Protein AF-A0A2V7VBT9-F1 (afdb_monomer_lite)

Structure (mmCIF, N/CA/C/O backbone):
data_AF-A0A2V7VBT9-F1
#
_entry.id   AF-A0A2V7VBT9-F1
#
loop_
_atom_site.group_PDB
_atom_site.id
_atom_site.type_symbol
_atom_site.label_atom_id
_atom_site.label_alt_id
_atom_site.label_comp_id
_atom_site.label_asym_id
_atom_site.label_entity_id
_atom_site.label_seq_id
_atom_site.pdbx_PDB_ins_code
_atom_site.Cartn_x
_atom_site.Cartn_y
_atom_site.Cartn_z
_atom_site.occupancy
_atom_site.B_iso_or_equiv
_atom_site.auth_seq_id
_atom_site.auth_comp_id
_atom_site.auth_asym_id
_atom_site.auth_atom_id
_atom_site.pdbx_PDB_model_num
ATOM 1 N N . MET A 1 1 ? 12.058 11.914 7.327 1.00 35.41 1 MET A N 1
ATOM 2 C CA . MET A 1 1 ? 12.105 11.524 8.744 1.00 35.41 1 MET A CA 1
ATOM 3 C C . MET A 1 1 ? 13.235 10.532 8.827 1.00 35.41 1 MET A C 1
ATOM 5 O O . MET A 1 1 ? 13.083 9.459 8.264 1.00 35.41 1 MET A O 1
ATOM 9 N N . LEU A 1 2 ? 14.373 10.923 9.404 1.00 32.28 2 LEU A N 1
ATOM 10 C CA . LEU A 1 2 ? 15.322 9.924 9.877 1.00 32.28 2 LEU A CA 1
ATOM 11 C C . LEU A 1 2 ? 14.601 9.167 10.991 1.00 32.28 2 LEU A C 1
ATOM 13 O O . LEU A 1 2 ? 14.068 9.791 11.910 1.00 32.28 2 LEU A O 1
ATOM 17 N N . PHE A 1 3 ? 14.474 7.857 10.845 1.00 39.50 3 PHE A N 1
ATOM 18 C CA . PHE A 1 3 ? 14.072 7.020 11.958 1.00 39.50 3 PHE A CA 1
ATOM 19 C C . PHE A 1 3 ? 15.306 6.841 12.822 1.00 39.50 3 PHE A C 1
ATOM 21 O O . PHE A 1 3 ? 16.300 6.301 12.345 1.00 39.50 3 PHE A O 1
ATOM 28 N N . ASP A 1 4 ? 15.244 7.328 14.059 1.00 37.84 4 ASP A N 1
ATOM 29 C CA . ASP A 1 4 ? 16.174 6.896 15.093 1.00 37.84 4 ASP A CA 1
ATOM 30 C C . ASP A 1 4 ? 15.972 5.380 15.222 1.00 37.84 4 ASP A C 1
ATOM 32 O O . ASP A 1 4 ? 14.903 4.916 15.626 1.00 37.84 4 ASP A O 1
ATOM 36 N N . LEU A 1 5 ? 16.944 4.612 14.738 1.00 45.06 5 LEU A N 1
ATOM 37 C CA . LEU A 1 5 ? 16.936 3.159 14.823 1.00 45.06 5 LEU A CA 1
ATOM 38 C C . LEU A 1 5 ? 17.156 2.751 16.271 1.00 45.06 5 LEU A C 1
ATOM 40 O O . LEU A 1 5 ? 17.857 3.422 17.020 1.00 45.06 5 LEU A O 1
ATOM 44 N N . ASP A 1 6 ? 16.623 1.596 16.627 1.00 45.62 6 ASP A N 1
ATOM 45 C CA . ASP A 1 6 ? 16.719 1.014 17.954 1.00 45.62 6 ASP A CA 1
ATOM 46 C C . ASP A 1 6 ? 17.241 -0.429 17.760 1.00 45.62 6 ASP A C 1
ATOM 48 O O . ASP A 1 6 ? 16.490 -1.352 17.448 1.00 45.62 6 ASP A O 1
ATOM 52 N N . ARG A 1 7 ? 18.559 -0.647 17.878 1.00 43.69 7 ARG A N 1
ATOM 53 C CA . ARG A 1 7 ? 19.202 -1.972 17.829 1.00 43.69 7 ARG A CA 1
ATOM 54 C C . ARG A 1 7 ? 18.990 -2.687 19.148 1.00 43.69 7 ARG A C 1
ATOM 56 O O . ARG A 1 7 ? 19.542 -2.305 20.176 1.00 43.69 7 ARG A O 1
ATOM 63 N N . GLN A 1 8 ? 18.263 -3.794 19.109 1.00 42.06 8 GLN A N 1
ATOM 64 C CA . GLN A 1 8 ? 18.205 -4.711 20.237 1.00 42.06 8 GLN A CA 1
ATOM 65 C C . GLN A 1 8 ? 19.576 -5.373 20.446 1.00 42.06 8 GLN A C 1
ATOM 67 O O . GLN A 1 8 ? 20.140 -5.954 19.519 1.00 42.06 8 GLN A O 1
ATOM 72 N N . ASP A 1 9 ? 20.108 -5.284 21.662 1.00 42.34 9 ASP A N 1
ATOM 73 C CA . ASP A 1 9 ? 21.257 -6.057 22.111 1.00 42.34 9 ASP A CA 1
ATOM 74 C C . ASP A 1 9 ? 20.857 -7.535 22.166 1.00 42.34 9 ASP A C 1
ATOM 76 O O . ASP A 1 9 ? 20.133 -7.975 23.061 1.00 42.34 9 ASP A O 1
ATOM 80 N N . VAL A 1 10 ? 21.261 -8.281 21.139 1.00 43.12 10 VAL A N 1
ATOM 81 C CA . VAL A 1 10 ? 21.003 -9.720 21.013 1.00 43.12 10 VAL A CA 1
ATOM 82 C C . VAL A 1 10 ? 22.035 -10.573 21.756 1.00 43.12 10 VAL A C 1
ATOM 84 O O . VAL A 1 10 ? 21.850 -11.784 21.848 1.00 43.12 10 VAL A O 1
ATOM 87 N N . GLU A 1 11 ? 23.092 -9.961 22.296 1.00 37.31 11 GLU A N 1
ATOM 88 C CA . GLU A 1 11 ? 24.168 -10.638 23.034 1.00 37.31 11 GLU A CA 1
ATOM 89 C C . GLU A 1 11 ? 24.060 -10.407 24.554 1.00 37.31 11 GLU A C 1
ATOM 91 O O . GLU A 1 11 ? 24.555 -11.205 25.353 1.00 37.31 11 GLU A O 1
ATOM 96 N N . GLY A 1 12 ? 23.361 -9.353 24.979 1.00 37.53 12 GLY A N 1
ATOM 97 C CA . GLY A 1 12 ? 23.094 -9.041 26.379 1.00 37.53 12 GLY A CA 1
ATOM 98 C C . GLY A 1 12 ? 22.033 -9.936 27.036 1.00 37.53 12 GLY A C 1
ATOM 99 O O . GLY A 1 12 ? 20.978 -10.229 26.479 1.00 37.53 12 GLY A O 1
ATOM 100 N N . ARG A 1 13 ? 22.255 -10.305 28.309 1.00 33.59 13 ARG A N 1
ATOM 101 C CA . ARG A 1 13 ? 21.257 -11.010 29.155 1.00 33.59 13 ARG A CA 1
ATOM 102 C C . ARG A 1 13 ? 19.980 -10.199 29.424 1.00 33.59 13 ARG A C 1
ATOM 104 O O . ARG A 1 13 ? 18.986 -10.756 29.878 1.00 33.59 13 ARG A O 1
ATOM 111 N N . LEU A 1 14 ? 20.013 -8.890 29.187 1.00 31.48 14 LEU A N 1
ATOM 112 C CA . LEU A 1 14 ? 18.881 -7.977 29.309 1.00 31.48 14 LEU A CA 1
ATOM 113 C C . LEU A 1 14 ? 18.572 -7.468 27.903 1.00 31.48 14 LEU A C 1
ATOM 115 O O . LEU A 1 14 ? 19.488 -6.988 27.246 1.00 31.48 14 LEU A O 1
ATOM 119 N N . SER A 1 15 ? 17.312 -7.539 27.459 1.00 35.22 15 SER A N 1
ATOM 120 C CA . SER A 1 15 ? 16.846 -7.017 26.162 1.00 35.22 15 SER A CA 1
ATOM 121 C C . SER A 1 15 ? 16.940 -5.486 26.090 1.00 35.22 15 SER A C 1
ATOM 123 O O . SER A 1 15 ? 15.930 -4.787 26.041 1.00 35.22 15 SER A O 1
ATOM 125 N N . ARG A 1 16 ? 18.160 -4.952 26.138 1.00 32.28 16 ARG A N 1
ATOM 126 C CA . ARG A 1 16 ? 18.451 -3.531 26.008 1.00 32.28 16 ARG A CA 1
ATOM 127 C C . ARG A 1 16 ? 18.373 -3.153 24.540 1.00 32.28 16 ARG A C 1
ATOM 129 O O . ARG A 1 16 ? 18.796 -3.899 23.668 1.00 32.28 16 ARG A O 1
ATOM 136 N N . VAL A 1 17 ? 17.795 -1.994 24.280 1.00 40.19 17 VAL A N 1
ATOM 137 C CA . VAL A 1 17 ? 17.673 -1.423 22.945 1.00 40.19 17 VAL A CA 1
ATOM 138 C C . VAL A 1 17 ? 18.612 -0.220 22.896 1.00 40.19 17 VAL A C 1
ATOM 140 O O . VAL A 1 17 ? 18.492 0.695 23.710 1.00 40.19 17 VAL A O 1
ATOM 143 N N . HIS A 1 18 ? 19.596 -0.266 22.005 1.00 38.09 18 HIS A N 1
ATOM 144 C CA . HIS A 1 18 ? 20.559 0.795 21.745 1.00 38.09 18 HIS A CA 1
ATOM 145 C C . HIS A 1 18 ? 20.097 1.616 20.552 1.00 38.09 18 HIS A C 1
ATOM 147 O O . HIS A 1 18 ? 19.854 1.057 19.490 1.00 38.09 18 HIS A O 1
ATOM 153 N N . LYS A 1 19 ? 20.063 2.940 20.681 1.00 42.09 19 LYS A N 1
ATOM 154 C CA . LYS A 1 19 ? 19.822 3.802 19.524 1.00 42.09 19 LYS A CA 1
ATOM 155 C C . LYS A 1 19 ? 20.936 3.610 18.490 1.00 42.09 19 LYS A C 1
ATOM 157 O O . LYS A 1 19 ? 22.103 3.803 18.828 1.00 42.09 19 LYS A O 1
ATOM 162 N N . VAL A 1 20 ? 20.600 3.241 17.256 1.00 45.06 20 VAL A N 1
ATOM 163 C CA . VAL A 1 20 ? 21.532 3.304 16.125 1.00 45.06 20 VAL A CA 1
ATOM 164 C C . VAL A 1 20 ? 21.344 4.655 15.452 1.00 45.06 20 VAL A C 1
ATOM 166 O O . VAL A 1 20 ? 20.248 5.031 15.046 1.00 45.06 20 VAL A O 1
ATOM 169 N N . CYS A 1 21 ? 22.435 5.402 15.352 1.00 47.38 21 CYS A N 1
ATOM 170 C CA . CYS A 1 21 ? 22.464 6.731 14.752 1.00 47.38 21 CYS A CA 1
ATOM 171 C C . CYS A 1 21 ? 22.822 6.680 13.255 1.00 47.38 21 CYS A C 1
ATOM 173 O O . CYS A 1 21 ? 23.518 7.571 12.774 1.00 47.38 21 CYS A O 1
ATOM 175 N N . CYS A 1 22 ? 22.400 5.647 12.519 1.00 47.53 22 CYS A N 1
ATOM 176 C CA . CYS A 1 22 ? 22.545 5.603 11.064 1.00 47.53 22 CYS A CA 1
ATOM 177 C C . CYS A 1 22 ? 21.166 5.394 10.409 1.00 47.53 22 CYS A C 1
ATOM 179 O O . CYS A 1 22 ? 20.365 4.596 10.878 1.00 47.53 22 CYS A O 1
ATOM 181 N N . PRO A 1 23 ? 20.814 6.140 9.363 1.00 62.06 23 PRO A N 1
ATOM 182 C CA . PRO A 1 23 ? 19.606 5.879 8.589 1.00 62.06 23 PRO A CA 1
ATOM 183 C C . PRO A 1 23 ? 19.810 4.636 7.707 1.00 62.06 23 PRO A C 1
ATOM 185 O O . PRO A 1 23 ? 20.793 4.548 6.979 1.00 62.06 23 PRO A O 1
ATOM 188 N N . VAL A 1 24 ? 18.873 3.687 7.750 1.00 68.38 24 VAL A N 1
ATOM 189 C CA . VAL A 1 24 ? 18.884 2.481 6.901 1.00 68.38 24 VAL A CA 1
ATOM 190 C C . VAL A 1 24 ? 17.832 2.623 5.806 1.00 68.38 24 VAL A C 1
ATOM 192 O O . VAL A 1 24 ? 16.664 2.915 6.088 1.00 68.38 24 VAL A O 1
ATOM 195 N N . ASP A 1 25 ? 18.238 2.377 4.562 1.00 78.69 25 ASP A N 1
ATOM 196 C CA . ASP A 1 25 ? 17.341 2.286 3.410 1.00 78.69 25 ASP A CA 1
ATOM 197 C C . ASP A 1 25 ? 17.536 0.930 2.706 1.00 78.69 25 ASP A C 1
ATOM 199 O O . ASP A 1 25 ? 18.473 0.783 1.924 1.00 78.69 25 ASP A O 1
ATOM 203 N N . PRO A 1 26 ? 16.653 -0.060 2.945 1.00 77.38 26 PRO A N 1
ATOM 204 C CA . PRO A 1 26 ? 16.783 -1.391 2.359 1.00 77.38 26 PRO A CA 1
ATOM 205 C C . PRO A 1 26 ? 16.656 -1.339 0.831 1.00 77.38 26 PRO A C 1
ATOM 207 O O . PRO A 1 26 ? 17.243 -2.145 0.121 1.00 77.38 26 PRO A O 1
ATOM 210 N N . MET A 1 27 ? 15.939 -0.349 0.293 1.00 88.62 27 MET A N 1
ATOM 211 C CA . MET A 1 27 ? 15.729 -0.214 -1.146 1.00 88.62 27 MET A CA 1
ATOM 212 C C . MET A 1 27 ? 16.876 0.523 -1.843 1.00 88.62 27 MET A C 1
ATOM 214 O O . MET A 1 27 ? 16.860 0.646 -3.071 1.00 88.62 27 MET A O 1
ATOM 218 N N . ARG A 1 28 ? 17.887 0.993 -1.094 1.00 88.00 28 ARG A N 1
ATOM 219 C CA . ARG A 1 28 ? 19.045 1.730 -1.621 1.00 88.00 28 ARG A CA 1
ATOM 220 C C . ARG A 1 28 ? 19.728 1.002 -2.769 1.00 88.00 28 ARG A C 1
ATOM 222 O O . ARG A 1 28 ? 20.098 1.641 -3.752 1.00 88.00 28 ARG A O 1
ATOM 229 N N . ARG A 1 29 ? 19.812 -0.326 -2.683 1.00 90.06 29 ARG A N 1
ATOM 230 C CA . ARG A 1 29 ? 20.389 -1.208 -3.709 1.00 90.06 29 ARG A CA 1
ATOM 231 C C . ARG A 1 29 ? 19.760 -1.068 -5.102 1.00 90.06 29 ARG A C 1
ATOM 233 O O . ARG A 1 29 ? 20.402 -1.426 -6.082 1.00 90.06 29 ARG A O 1
ATOM 240 N N . TYR A 1 30 ? 18.531 -0.557 -5.209 1.00 91.88 30 TYR A N 1
ATOM 241 C CA . TYR A 1 30 ? 17.842 -0.403 -6.494 1.00 91.88 30 TYR A CA 1
ATOM 242 C C . TYR A 1 30 ? 18.020 0.969 -7.142 1.00 91.88 30 TYR A C 1
ATOM 244 O O . TYR A 1 30 ? 17.918 1.072 -8.361 1.00 91.88 30 TYR A O 1
ATOM 252 N N . TRP A 1 31 ? 18.244 2.026 -6.357 1.00 92.19 31 TRP A N 1
ATOM 253 C CA . TRP A 1 31 ? 18.235 3.400 -6.871 1.00 92.19 31 TRP A CA 1
ATOM 254 C C . TRP A 1 31 ? 19.576 4.120 -6.722 1.00 92.19 31 TRP A C 1
ATOM 256 O O . TRP A 1 31 ? 19.887 5.002 -7.521 1.00 92.19 31 TRP A O 1
ATOM 266 N N . ALA A 1 32 ? 20.392 3.772 -5.726 1.00 90.56 32 ALA A N 1
ATOM 267 C CA . ALA A 1 32 ? 21.654 4.461 -5.499 1.00 90.56 32 ALA A CA 1
ATOM 268 C C . ALA A 1 32 ? 22.661 4.119 -6.603 1.00 90.56 32 ALA A C 1
ATOM 270 O O . ALA A 1 32 ? 23.070 2.971 -6.754 1.00 90.56 32 ALA A O 1
ATOM 271 N N . GLY A 1 33 ? 23.068 5.133 -7.371 1.00 90.12 33 GLY A N 1
ATOM 272 C CA . GLY A 1 33 ? 23.973 4.965 -8.513 1.00 90.12 33 GLY A CA 1
ATOM 273 C C . GLY A 1 33 ? 23.322 4.333 -9.749 1.00 90.12 33 GLY A C 1
ATOM 274 O O . GLY A 1 33 ? 24.022 4.078 -10.725 1.00 90.12 33 GLY A O 1
ATOM 275 N N . ALA A 1 34 ? 22.009 4.091 -9.722 1.00 94.12 34 ALA A N 1
ATOM 276 C CA . ALA A 1 34 ? 21.242 3.636 -10.873 1.00 94.12 34 ALA A CA 1
ATOM 277 C C . ALA A 1 34 ? 20.535 4.818 -11.546 1.00 94.12 34 ALA A C 1
ATOM 279 O O . ALA A 1 34 ? 20.099 5.760 -10.883 1.00 94.12 34 ALA A O 1
ATOM 280 N N . GLU A 1 35 ? 20.374 4.742 -12.864 1.00 96.31 35 GLU A N 1
ATOM 281 C CA . GLU A 1 35 ? 19.569 5.709 -13.604 1.00 96.31 35 GLU A CA 1
ATOM 282 C C . GLU A 1 35 ? 18.080 5.326 -13.561 1.00 96.31 35 GLU A C 1
ATOM 284 O O . GLU A 1 35 ? 17.743 4.136 -13.637 1.00 96.31 35 GLU A O 1
ATOM 289 N N . PRO A 1 36 ? 17.166 6.310 -13.470 1.00 97.00 36 PRO A N 1
ATOM 290 C CA . PRO A 1 36 ? 15.743 6.065 -13.626 1.00 97.00 36 PRO A CA 1
ATOM 291 C C . PRO A 1 36 ? 15.410 5.383 -14.953 1.00 97.00 36 PRO A C 1
ATOM 293 O O . PRO A 1 36 ? 16.021 5.641 -15.990 1.00 97.00 36 PRO A O 1
ATOM 296 N N . VAL A 1 37 ? 14.368 4.556 -14.947 1.00 96.00 37 VAL A N 1
ATOM 297 C CA . VAL A 1 37 ? 13.851 3.933 -16.165 1.00 96.00 37 VAL A CA 1
ATOM 298 C C . VAL A 1 37 ? 13.272 5.009 -17.081 1.00 96.00 37 VAL A C 1
ATOM 300 O O . VAL A 1 37 ? 12.297 5.682 -16.741 1.00 96.00 37 VAL A O 1
ATOM 303 N N . VAL A 1 38 ? 13.849 5.122 -18.275 1.00 93.38 38 VAL A N 1
ATOM 304 C CA . VAL A 1 38 ? 13.371 5.971 -19.370 1.00 93.38 38 VAL A CA 1
ATOM 305 C C . VAL A 1 38 ? 13.028 5.080 -20.561 1.00 93.38 38 VAL A C 1
ATOM 307 O O . VAL A 1 38 ? 13.694 4.079 -20.817 1.00 93.38 38 VAL A O 1
ATOM 310 N N . THR A 1 39 ? 11.974 5.429 -21.295 1.00 92.88 39 THR A N 1
ATOM 311 C CA . THR A 1 39 ? 11.559 4.716 -22.507 1.00 92.88 39 THR A CA 1
ATOM 312 C C . THR A 1 39 ? 11.240 5.699 -23.622 1.00 92.88 39 THR A C 1
ATOM 314 O O . THR A 1 39 ? 10.652 6.752 -23.379 1.00 92.88 39 THR A O 1
ATOM 317 N N . SER A 1 40 ? 11.623 5.348 -24.850 1.00 92.00 40 SER A N 1
ATOM 318 C CA . SER A 1 40 ? 11.247 6.082 -26.061 1.00 92.00 40 SER A CA 1
ATOM 319 C C . SER A 1 40 ? 9.864 5.686 -26.587 1.00 92.00 40 SER A C 1
ATOM 321 O O . SER A 1 40 ? 9.336 6.375 -27.454 1.00 92.00 40 SER A O 1
ATOM 323 N N . ALA A 1 41 ? 9.263 4.606 -26.067 1.00 93.56 41 ALA A N 1
ATOM 324 C CA . ALA A 1 41 ? 7.923 4.163 -26.440 1.00 93.56 41 ALA A CA 1
ATOM 325 C C . ALA A 1 41 ? 6.860 5.084 -25.800 1.00 93.56 41 ALA A C 1
ATOM 327 O O . ALA A 1 41 ? 6.680 5.032 -24.576 1.00 93.56 41 ALA A O 1
ATOM 328 N N . PRO A 1 42 ? 6.123 5.904 -26.580 1.00 92.12 42 PRO A N 1
ATOM 329 C CA . PRO A 1 42 ? 5.258 6.949 -26.025 1.00 92.12 42 PRO A CA 1
ATOM 330 C C . PRO A 1 42 ? 4.149 6.411 -25.116 1.00 92.12 42 PRO A C 1
ATOM 332 O O . PRO A 1 42 ? 3.847 7.002 -24.082 1.00 92.12 42 PRO A O 1
ATOM 335 N N . GLN A 1 43 ? 3.561 5.266 -25.469 1.00 90.12 43 GLN A N 1
ATOM 336 C CA . GLN A 1 43 ? 2.475 4.652 -24.704 1.00 90.12 43 GLN A CA 1
ATOM 337 C C . GLN A 1 43 ? 2.964 4.168 -23.335 1.00 90.12 43 GLN A C 1
ATOM 339 O O . GLN A 1 43 ? 2.319 4.430 -22.321 1.00 90.12 43 GLN A O 1
ATOM 344 N N . LEU A 1 44 ? 4.133 3.519 -23.283 1.00 92.25 44 LEU A N 1
ATOM 345 C CA . LEU A 1 44 ? 4.732 3.082 -22.021 1.00 92.25 44 LEU A CA 1
ATOM 346 C C . LEU A 1 44 ? 5.152 4.281 -21.161 1.00 92.25 44 LEU A C 1
ATOM 348 O O . LEU A 1 44 ? 4.930 4.261 -19.954 1.00 92.25 44 LEU A O 1
ATOM 352 N N . ALA A 1 45 ? 5.704 5.338 -21.768 1.00 94.38 45 ALA A N 1
ATOM 353 C CA . ALA A 1 45 ? 6.072 6.559 -21.053 1.00 94.38 45 ALA A CA 1
ATOM 354 C C . ALA A 1 45 ? 4.856 7.207 -20.368 1.00 94.38 45 ALA A C 1
ATOM 356 O O . ALA A 1 45 ? 4.890 7.463 -19.163 1.00 94.38 45 ALA A O 1
ATOM 357 N N . THR A 1 46 ? 3.758 7.410 -21.106 1.00 92.88 46 THR A N 1
ATOM 358 C CA . THR A 1 46 ? 2.498 7.948 -20.563 1.00 92.88 46 THR A CA 1
ATOM 359 C C . THR A 1 46 ? 1.966 7.082 -19.425 1.00 92.88 46 THR A C 1
ATOM 361 O O . THR A 1 46 ? 1.625 7.592 -18.355 1.00 92.88 46 THR A O 1
ATOM 364 N N . ARG A 1 47 ? 1.988 5.763 -19.618 1.00 92.00 47 ARG A N 1
ATOM 365 C CA . ARG A 1 47 ? 1.494 4.801 -18.639 1.00 92.00 47 ARG A CA 1
ATOM 366 C C . ARG A 1 47 ? 2.308 4.796 -17.346 1.00 92.00 47 ARG A C 1
ATOM 368 O O . ARG A 1 47 ? 1.728 4.803 -16.263 1.00 92.00 47 ARG A O 1
ATOM 375 N N . LEU A 1 48 ? 3.640 4.840 -17.431 1.00 95.44 48 LEU A N 1
ATOM 376 C CA . LEU A 1 48 ? 4.502 4.967 -16.251 1.00 95.44 48 LEU A CA 1
ATOM 377 C C . LEU A 1 48 ? 4.231 6.280 -15.507 1.00 95.44 48 LEU A C 1
ATOM 379 O O . LEU A 1 48 ? 4.155 6.279 -14.282 1.00 95.44 48 LEU A O 1
ATOM 383 N N . VAL A 1 49 ? 4.003 7.390 -16.218 1.00 95.38 49 VAL A N 1
ATOM 384 C CA . VAL A 1 49 ? 3.621 8.662 -15.582 1.00 95.38 49 VAL A CA 1
ATOM 385 C C . VAL A 1 49 ? 2.295 8.535 -14.827 1.00 95.38 49 VAL A C 1
ATOM 387 O O . VAL A 1 49 ? 2.206 8.993 -13.688 1.00 95.38 49 VAL A O 1
ATOM 390 N N . GLN A 1 50 ? 1.273 7.914 -15.418 1.00 94.31 50 GLN A N 1
ATOM 391 C CA . GLN A 1 50 ? -0.020 7.714 -14.752 1.00 94.31 50 GLN A CA 1
ATOM 392 C C . GLN A 1 50 ? 0.112 6.816 -13.521 1.00 94.31 50 GLN A C 1
ATOM 394 O O . GLN A 1 50 ? -0.320 7.209 -12.440 1.00 94.31 50 GLN A O 1
ATOM 399 N N . LEU A 1 51 ? 0.771 5.662 -13.653 1.00 96.12 51 LEU A N 1
ATOM 400 C CA . LEU A 1 51 ? 0.992 4.724 -12.549 1.00 96.12 51 LEU A CA 1
ATOM 401 C C . LEU A 1 51 ? 1.807 5.366 -11.418 1.00 96.12 51 LEU A C 1
ATOM 403 O O . LEU A 1 51 ? 1.437 5.245 -10.254 1.00 96.12 51 LEU A O 1
ATOM 407 N N . GLY A 1 52 ? 2.855 6.128 -11.745 1.00 97.19 52 GLY A N 1
ATOM 408 C CA . GLY A 1 52 ? 3.617 6.899 -10.762 1.00 97.19 52 GLY A CA 1
ATOM 409 C C . GLY A 1 52 ? 2.749 7.918 -10.018 1.00 97.19 52 GLY A C 1
ATOM 410 O O . GLY A 1 52 ? 2.853 8.049 -8.803 1.00 97.19 52 GLY A O 1
ATOM 411 N N . ARG A 1 53 ? 1.818 8.595 -10.705 1.00 96.00 53 ARG A N 1
ATOM 412 C CA . ARG A 1 53 ? 0.867 9.509 -10.047 1.00 96.00 53 ARG A CA 1
ATOM 413 C C . ARG A 1 53 ? -0.128 8.779 -9.146 1.00 96.00 53 ARG A C 1
ATOM 415 O O . ARG A 1 53 ? -0.454 9.316 -8.091 1.00 96.00 53 ARG A O 1
ATOM 422 N N . LEU A 1 54 ? -0.589 7.582 -9.521 1.00 95.38 54 LEU A N 1
ATOM 423 C CA . LEU A 1 54 ? -1.426 6.755 -8.642 1.00 95.38 54 LEU A CA 1
ATOM 424 C C . LEU A 1 54 ? -0.671 6.393 -7.352 1.00 95.38 54 LEU A C 1
ATOM 426 O O . LEU A 1 54 ? -1.233 6.523 -6.266 1.00 95.38 54 LEU A O 1
ATOM 430 N N . LEU A 1 55 ? 0.609 6.010 -7.459 1.00 97.31 55 LEU A N 1
ATOM 431 C CA . LEU A 1 55 ? 1.472 5.736 -6.301 1.00 97.31 55 LEU A CA 1
ATOM 432 C C . LEU A 1 55 ? 1.681 6.982 -5.436 1.00 97.31 55 LEU A C 1
ATOM 434 O O . LEU A 1 55 ? 1.606 6.925 -4.211 1.00 97.31 55 LEU A O 1
ATOM 438 N N . GLU A 1 56 ? 1.904 8.135 -6.058 1.00 96.12 56 GLU A N 1
ATOM 439 C CA . GLU A 1 56 ? 2.051 9.386 -5.326 1.00 96.12 56 GLU A CA 1
ATOM 440 C C . GLU A 1 56 ? 0.769 9.759 -4.583 1.00 96.12 56 GLU A C 1
ATOM 442 O O . GLU A 1 56 ? 0.841 10.068 -3.397 1.00 96.12 56 GLU A O 1
ATOM 447 N N . TRP A 1 57 ? -0.408 9.672 -5.204 1.00 93.94 57 TRP A N 1
ATOM 448 C CA . TRP A 1 57 ? -1.675 9.883 -4.496 1.00 93.94 57 TRP A CA 1
ATOM 449 C C . TRP A 1 57 ? -1.906 8.857 -3.387 1.00 93.94 57 TRP A C 1
ATOM 451 O O . TRP A 1 57 ? -2.464 9.209 -2.347 1.00 93.94 57 TRP A O 1
ATOM 461 N N . SER A 1 58 ? -1.443 7.616 -3.558 1.00 94.00 58 SER A N 1
ATOM 462 C CA . SER A 1 58 ? -1.665 6.582 -2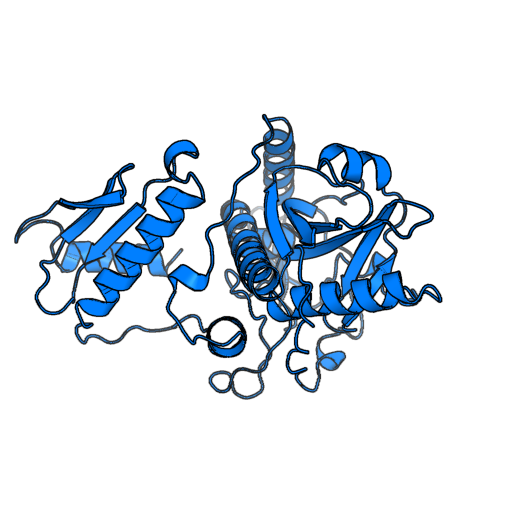.555 1.00 94.00 58 SER A CA 1
ATOM 463 C C . SER A 1 58 ? -0.762 6.721 -1.329 1.00 94.00 58 SER A C 1
ATOM 465 O O . SER A 1 58 ? -1.220 6.561 -0.191 1.00 94.00 58 SER A O 1
ATOM 467 N N . TYR A 1 59 ? 0.513 7.051 -1.546 1.00 95.50 59 TYR A N 1
ATOM 468 C CA . TYR A 1 59 ? 1.549 6.923 -0.522 1.00 95.50 59 TYR A CA 1
ATOM 469 C C . TYR A 1 59 ? 2.681 7.958 -0.593 1.00 95.50 59 TYR A C 1
ATOM 471 O O . TYR A 1 59 ? 3.611 7.925 0.218 1.00 95.50 59 TYR A O 1
ATOM 479 N N . GLY A 1 60 ? 2.584 8.912 -1.514 1.00 92.94 60 GLY A N 1
ATOM 480 C CA . GLY A 1 60 ? 3.540 10.001 -1.662 1.00 92.94 60 GLY A CA 1
ATOM 481 C C . GLY A 1 60 ? 3.658 10.896 -0.432 1.00 92.94 60 GLY A C 1
ATOM 482 O O . GLY A 1 60 ? 2.826 10.889 0.486 1.00 92.94 60 GLY A O 1
ATOM 483 N N . TYR A 1 61 ? 4.724 11.690 -0.417 1.00 91.00 61 TYR A N 1
ATOM 484 C CA . TYR A 1 61 ? 4.958 12.670 0.636 1.00 91.00 61 TYR A CA 1
ATOM 485 C C . TYR A 1 61 ? 4.044 13.887 0.477 1.00 91.00 61 TYR A C 1
ATOM 487 O O . TYR A 1 61 ? 3.806 14.381 -0.623 1.00 91.00 61 TYR A O 1
ATOM 495 N N . ARG A 1 62 ? 3.605 14.430 1.613 1.00 87.19 62 ARG A N 1
ATOM 496 C CA . ARG A 1 62 ? 2.891 15.703 1.724 1.00 87.19 62 ARG A CA 1
ATOM 497 C C . ARG A 1 62 ? 3.376 16.506 2.930 1.00 87.19 62 ARG A C 1
ATOM 499 O O . ARG A 1 62 ? 3.952 15.956 3.873 1.00 87.19 62 ARG A O 1
ATOM 506 N N . ALA A 1 63 ? 3.085 17.802 2.913 1.00 83.06 63 ALA A N 1
ATOM 507 C CA . ALA A 1 63 ? 3.337 18.740 4.006 1.00 83.06 63 ALA A CA 1
ATOM 508 C C . ALA A 1 63 ? 1.991 19.276 4.527 1.00 83.06 63 ALA A C 1
ATOM 510 O O . ALA A 1 63 ? 1.530 20.327 4.078 1.00 83.06 63 ALA A O 1
ATOM 511 N N . PRO A 1 64 ? 1.290 18.536 5.402 1.00 74.31 64 PRO A N 1
ATOM 512 C CA . PRO A 1 64 ? -0.043 18.937 5.816 1.00 74.31 64 PRO A CA 1
ATOM 513 C C . PRO A 1 64 ? 0.049 20.124 6.782 1.00 74.31 64 PRO A C 1
ATOM 515 O O . PRO A 1 64 ? 0.882 20.133 7.688 1.00 74.31 64 PRO A O 1
ATOM 518 N N . ARG A 1 65 ? -0.846 21.111 6.627 1.00 74.69 65 ARG A N 1
ATOM 519 C CA . ARG A 1 65 ? -0.768 22.409 7.335 1.00 74.69 65 ARG A CA 1
ATOM 520 C C . ARG A 1 65 ? -0.643 22.268 8.859 1.00 74.69 65 ARG A C 1
ATOM 522 O O . ARG A 1 65 ? 0.105 23.008 9.487 1.00 74.69 65 ARG A O 1
ATOM 529 N N . HIS A 1 66 ? -1.329 21.287 9.450 1.00 71.50 66 HIS A N 1
ATOM 530 C CA . HIS A 1 66 ? -1.326 21.035 10.897 1.00 71.50 66 HIS A CA 1
ATOM 531 C C . HIS A 1 66 ? -0.001 20.459 11.441 1.00 71.50 66 HIS A C 1
ATOM 533 O O . HIS A 1 66 ? 0.197 20.438 12.653 1.00 71.50 66 HIS A O 1
ATOM 539 N N . LEU A 1 67 ? 0.905 19.984 10.576 1.00 65.31 67 LEU A N 1
ATOM 540 C CA . LEU A 1 67 ? 2.262 19.557 10.945 1.00 65.31 67 LEU A CA 1
ATOM 541 C C . LEU A 1 67 ? 3.320 20.636 10.652 1.00 65.31 67 LEU A C 1
ATOM 543 O O . LEU A 1 67 ? 4.519 20.364 10.770 1.00 65.31 67 LEU A O 1
ATOM 547 N N . GLY A 1 68 ? 2.904 21.846 10.262 1.00 71.62 68 GLY A N 1
ATOM 548 C CA . GLY A 1 68 ? 3.815 22.900 9.825 1.00 71.62 68 GLY A CA 1
ATOM 549 C C . GLY A 1 68 ? 4.615 22.461 8.596 1.00 71.62 68 GLY A C 1
ATOM 550 O O . GLY A 1 68 ? 4.040 22.061 7.589 1.00 71.62 68 GLY A O 1
ATOM 551 N N . GLN A 1 69 ? 5.948 22.509 8.687 1.00 66.75 69 GLN A N 1
ATOM 552 C CA . GLN A 1 69 ? 6.855 22.093 7.605 1.00 66.75 69 GLN A CA 1
ATOM 553 C C . GLN A 1 69 ? 7.215 20.595 7.635 1.00 66.75 69 GLN A C 1
ATOM 555 O O . GLN A 1 69 ? 8.000 20.130 6.810 1.00 66.75 69 GLN A O 1
ATOM 560 N N . ARG A 1 70 ? 6.683 19.809 8.584 1.00 72.94 70 ARG A N 1
ATOM 561 C CA . ARG A 1 70 ? 7.083 18.404 8.733 1.00 72.94 70 ARG A CA 1
ATOM 562 C C . ARG A 1 70 ? 6.405 17.520 7.687 1.00 72.94 70 ARG A C 1
ATOM 564 O O . ARG A 1 70 ? 5.180 17.423 7.634 1.00 72.94 70 ARG A O 1
ATOM 571 N N . LEU A 1 71 ? 7.219 16.822 6.901 1.00 80.75 71 LEU A N 1
ATOM 572 C CA . LEU A 1 71 ? 6.748 15.903 5.867 1.00 80.75 71 LEU A CA 1
ATOM 573 C C . LEU A 1 71 ? 6.153 14.625 6.470 1.00 80.75 71 LEU A C 1
ATOM 575 O O . LEU A 1 71 ? 6.658 14.093 7.456 1.00 80.75 71 LEU A O 1
ATOM 579 N N . SER A 1 72 ? 5.090 14.116 5.857 1.00 83.94 72 SER A N 1
ATOM 580 C CA . SER A 1 72 ? 4.458 12.829 6.183 1.00 83.94 72 SER A CA 1
ATOM 581 C C . SER A 1 72 ? 3.954 12.157 4.907 1.00 83.94 72 SER A C 1
ATOM 583 O O . SER A 1 72 ? 3.835 12.826 3.883 1.00 83.94 72 SER A O 1
ATOM 585 N N . ARG A 1 73 ? 3.647 10.857 4.944 1.00 89.69 73 ARG A N 1
ATOM 586 C CA . ARG A 1 73 ? 3.047 10.164 3.791 1.00 89.69 73 ARG A CA 1
ATOM 587 C C . ARG A 1 73 ? 1.527 10.204 3.847 1.00 89.69 73 ARG A C 1
ATOM 589 O O . ARG A 1 73 ? 0.953 10.259 4.938 1.00 89.69 73 ARG A O 1
ATOM 596 N N . ARG A 1 74 ? 0.878 10.213 2.677 1.00 89.62 74 ARG A N 1
ATOM 597 C CA . ARG A 1 74 ? -0.594 10.246 2.530 1.00 89.62 74 ARG A CA 1
ATOM 598 C C . ARG A 1 74 ? -1.273 9.108 3.301 1.00 89.62 74 ARG A C 1
ATOM 600 O O . ARG A 1 74 ? -2.174 9.370 4.108 1.00 89.62 74 ARG A O 1
ATOM 607 N N . ALA A 1 75 ? -0.747 7.887 3.199 1.00 90.81 75 ALA A N 1
ATOM 608 C CA . ALA A 1 75 ? -1.161 6.782 4.063 1.00 90.81 75 ALA A CA 1
ATOM 609 C C . ALA A 1 75 ? -0.640 6.955 5.510 1.00 90.81 75 ALA A C 1
ATOM 611 O O . ALA A 1 75 ? 0.495 7.400 5.711 1.00 90.81 75 ALA A O 1
ATOM 612 N N . PRO A 1 76 ? -1.452 6.644 6.538 1.00 89.94 76 PRO A N 1
ATOM 613 C CA . PRO A 1 76 ? -0.963 6.537 7.910 1.00 89.94 76 PRO A CA 1
ATOM 614 C C . PRO A 1 76 ? 0.020 5.368 8.054 1.00 89.94 76 PRO A C 1
ATOM 616 O O . PRO A 1 76 ? 0.069 4.475 7.214 1.00 89.94 76 PRO A O 1
ATOM 619 N N . SER A 1 77 ? 0.793 5.386 9.137 1.00 88.50 77 SER A N 1
ATOM 620 C CA . SER A 1 77 ? 1.650 4.267 9.515 1.00 88.50 77 SER A CA 1
ATOM 621 C C . SER A 1 77 ? 1.778 4.179 11.030 1.00 88.50 77 SER A C 1
ATOM 623 O O . SER A 1 77 ? 1.885 5.217 11.701 1.00 88.50 77 SER A O 1
ATOM 625 N N . ALA A 1 78 ? 1.784 2.961 11.571 1.00 85.50 78 ALA A N 1
ATOM 626 C CA . ALA A 1 78 ? 2.020 2.726 12.992 1.00 85.50 78 ALA A CA 1
ATOM 627 C C . ALA A 1 78 ? 3.362 3.336 13.432 1.00 85.50 78 ALA A C 1
ATOM 629 O O . ALA A 1 78 ? 4.422 3.068 12.866 1.00 85.50 78 ALA A O 1
ATOM 630 N N . GLY A 1 79 ? 3.315 4.229 14.422 1.00 81.44 79 GLY A N 1
ATOM 631 C CA . GLY A 1 79 ? 4.498 4.959 14.888 1.00 81.44 79 GLY A CA 1
ATOM 632 C C . GLY A 1 79 ? 5.123 5.901 13.852 1.00 81.44 79 GLY A C 1
ATOM 633 O O . GLY A 1 79 ? 6.172 6.479 14.136 1.00 81.44 79 GLY A O 1
ATOM 634 N N . GLY A 1 80 ? 4.484 6.069 12.687 1.00 82.62 80 GLY A N 1
ATOM 635 C CA . GLY A 1 80 ? 4.990 6.821 11.547 1.00 82.62 80 GLY A CA 1
ATOM 636 C C . GLY A 1 80 ? 6.198 6.183 10.866 1.00 82.62 80 GLY A C 1
ATOM 637 O O . GLY A 1 80 ? 6.981 6.944 10.321 1.00 82.62 80 GLY A O 1
ATOM 638 N N . LEU A 1 81 ? 6.368 4.854 10.937 1.00 85.00 81 LEU A N 1
ATOM 639 C CA . LEU A 1 81 ? 7.578 4.119 10.522 1.00 85.00 81 LEU A CA 1
ATOM 640 C C . LEU A 1 81 ? 7.654 3.801 9.019 1.00 85.00 81 LEU A C 1
ATOM 642 O O . LEU A 1 81 ? 8.734 3.528 8.505 1.00 85.00 81 LEU A O 1
ATOM 646 N N . TYR A 1 82 ? 6.519 3.861 8.322 1.00 88.94 82 TYR A N 1
ATOM 647 C CA . TYR A 1 82 ? 6.372 3.688 6.873 1.00 88.94 82 TYR A CA 1
ATOM 648 C C . TYR A 1 82 ? 7.120 2.451 6.333 1.00 88.94 82 TYR A C 1
ATOM 650 O O . TYR A 1 82 ? 8.045 2.592 5.529 1.00 88.94 82 TYR A O 1
ATOM 658 N N . PRO A 1 83 ? 6.764 1.227 6.772 1.00 92.69 83 PRO A N 1
ATOM 659 C CA . PRO A 1 83 ? 7.469 0.012 6.381 1.00 92.69 83 PRO A CA 1
ATOM 660 C C . PRO A 1 83 ? 7.172 -0.425 4.943 1.00 92.69 83 PRO A C 1
ATOM 662 O O . PRO A 1 83 ? 7.937 -1.198 4.380 1.00 92.69 83 PRO A O 1
ATOM 665 N N . THR A 1 84 ? 6.061 0.034 4.363 1.00 95.19 84 THR A N 1
ATOM 666 C CA . THR A 1 84 ? 5.638 -0.322 3.007 1.00 95.19 84 THR A CA 1
ATOM 667 C C . THR A 1 84 ? 6.530 0.347 1.966 1.00 95.19 84 THR A C 1
ATOM 669 O O . THR A 1 84 ? 6.839 1.530 2.090 1.00 95.19 84 THR A O 1
ATOM 672 N N . GLU A 1 85 ? 6.871 -0.404 0.929 1.00 95.56 85 GLU A N 1
ATOM 673 C CA . GLU A 1 85 ? 7.572 -0.034 -0.294 1.00 95.56 85 GLU A CA 1
ATOM 674 C C . GLU A 1 85 ? 6.734 -0.485 -1.496 1.00 95.56 85 GLU A C 1
ATOM 676 O O . GLU A 1 85 ? 5.968 -1.451 -1.414 1.00 95.56 85 GLU A O 1
ATOM 681 N N . THR A 1 86 ? 6.837 0.237 -2.612 1.00 96.62 86 THR A N 1
ATOM 682 C CA . THR A 1 86 ? 5.971 0.018 -3.779 1.00 96.62 86 THR A CA 1
ATOM 683 C C . THR A 1 86 ? 6.774 -0.402 -4.995 1.00 96.62 86 THR A C 1
ATOM 685 O O . THR A 1 86 ? 7.596 0.362 -5.509 1.00 96.62 86 THR A O 1
ATOM 688 N N . PHE A 1 87 ? 6.469 -1.593 -5.492 1.00 97.50 87 PHE A N 1
ATOM 689 C CA . PHE A 1 87 ? 7.006 -2.126 -6.731 1.00 97.50 87 PHE A CA 1
ATOM 690 C C . PHE A 1 87 ? 5.905 -2.164 -7.787 1.00 97.50 87 PHE A C 1
ATOM 692 O O . PHE A 1 87 ? 4.736 -2.366 -7.474 1.00 97.50 87 PHE A O 1
ATOM 699 N N . LEU A 1 88 ? 6.268 -1.970 -9.044 1.00 97.75 88 LEU A N 1
ATOM 700 C CA . LEU A 1 88 ? 5.383 -2.014 -10.191 1.00 97.75 88 LEU A CA 1
ATOM 701 C C . LEU A 1 88 ? 5.792 -3.177 -11.088 1.00 97.75 88 LEU A C 1
ATOM 703 O O . LEU A 1 88 ? 6.899 -3.192 -11.618 1.00 97.75 88 LEU A O 1
ATOM 707 N N . LEU A 1 89 ? 4.875 -4.109 -11.302 1.00 97.44 89 LEU A N 1
ATOM 708 C CA . LEU A 1 89 ? 4.961 -5.119 -12.342 1.00 97.44 89 LEU A CA 1
ATOM 709 C C . LEU A 1 89 ? 4.205 -4.629 -13.576 1.00 97.44 89 LEU A C 1
ATOM 711 O O . LEU A 1 89 ? 2.995 -4.397 -13.523 1.00 97.44 89 LEU A O 1
ATOM 715 N N . VAL A 1 90 ? 4.919 -4.461 -14.684 1.00 96.56 90 VAL A N 1
ATOM 716 C CA . VAL A 1 90 ? 4.368 -3.891 -15.916 1.00 96.56 90 VAL A CA 1
ATOM 717 C C . VAL A 1 90 ? 4.960 -4.563 -17.149 1.00 96.56 90 VAL A C 1
ATOM 719 O O . VAL A 1 90 ? 6.137 -4.926 -17.174 1.00 96.56 90 VAL A O 1
ATOM 722 N N . ASP A 1 91 ? 4.134 -4.717 -18.177 1.00 95.25 91 ASP A N 1
ATOM 723 C CA . ASP A 1 91 ? 4.571 -5.112 -19.510 1.00 95.25 91 ASP A CA 1
ATOM 724 C C . ASP A 1 91 ? 5.148 -3.902 -20.257 1.00 95.25 91 ASP A C 1
ATOM 726 O O . ASP A 1 91 ? 4.477 -2.877 -20.420 1.00 95.25 91 ASP A O 1
ATOM 730 N N . THR A 1 92 ? 6.399 -4.013 -20.706 1.00 93.00 92 THR A N 1
ATOM 731 C CA . THR A 1 92 ? 7.067 -2.968 -21.493 1.00 93.00 92 THR A CA 1
ATOM 732 C C . THR A 1 92 ? 6.795 -3.077 -22.996 1.00 93.00 92 THR A C 1
ATOM 734 O O . THR A 1 92 ? 7.301 -2.256 -23.760 1.00 93.00 92 THR A O 1
ATOM 737 N N . GLY A 1 93 ? 6.051 -4.097 -23.435 1.00 90.50 93 GLY A N 1
ATOM 738 C CA . GLY A 1 93 ? 5.858 -4.477 -24.836 1.00 90.50 93 GLY A CA 1
ATOM 739 C C . GLY A 1 93 ? 6.941 -5.426 -25.363 1.00 90.50 93 GLY A C 1
ATOM 740 O O . GLY A 1 93 ? 6.717 -6.122 -26.347 1.00 90.50 93 GLY A O 1
ATOM 741 N N . ALA A 1 94 ? 8.099 -5.486 -24.698 1.00 90.69 94 ALA A N 1
ATOM 742 C CA . ALA A 1 94 ? 9.148 -6.467 -24.980 1.00 90.69 94 ALA A CA 1
ATOM 743 C C . ALA A 1 94 ? 9.162 -7.605 -23.949 1.00 90.69 94 ALA A C 1
ATOM 745 O O . ALA A 1 94 ? 9.419 -8.755 -24.296 1.00 90.69 94 ALA A O 1
ATOM 746 N N . ALA A 1 95 ? 8.929 -7.279 -22.674 1.00 94.31 95 ALA A N 1
ATOM 747 C CA . ALA A 1 95 ? 8.859 -8.242 -21.584 1.00 94.31 95 ALA A CA 1
ATOM 748 C C . ALA A 1 95 ? 8.173 -7.631 -20.356 1.00 94.31 95 ALA A C 1
ATOM 750 O O . ALA A 1 95 ? 8.190 -6.415 -20.150 1.00 94.31 95 ALA A O 1
ATOM 751 N N . TRP A 1 96 ? 7.687 -8.495 -19.469 1.00 96.50 96 TRP A N 1
ATOM 752 C CA . TRP A 1 96 ? 7.330 -8.101 -18.110 1.00 96.50 96 TRP A CA 1
ATOM 753 C C . TRP A 1 96 ? 8.568 -7.659 -17.328 1.00 96.50 96 TRP A C 1
ATOM 755 O O . TRP A 1 96 ? 9.627 -8.287 -17.409 1.00 96.50 96 TRP A O 1
ATOM 765 N N . ARG A 1 97 ? 8.431 -6.584 -16.548 1.00 96.31 97 ARG A N 1
ATOM 766 C CA . ARG A 1 97 ? 9.477 -6.056 -15.664 1.00 96.31 97 ARG A CA 1
ATOM 767 C C . ARG A 1 97 ? 8.900 -5.683 -14.307 1.00 96.31 97 ARG A C 1
ATOM 769 O O . ARG A 1 97 ? 7.786 -5.171 -14.233 1.00 96.31 97 ARG A O 1
ATOM 776 N N . VAL A 1 98 ? 9.696 -5.889 -13.259 1.00 96.94 98 VAL A N 1
ATOM 777 C CA . VAL A 1 98 ? 9.459 -5.314 -11.930 1.00 96.94 98 VAL A CA 1
ATOM 778 C C . VAL A 1 98 ? 10.302 -4.048 -11.791 1.00 96.94 98 VAL A C 1
ATOM 780 O O . VAL A 1 98 ? 11.504 -4.059 -12.065 1.00 96.94 98 VAL A O 1
ATOM 783 N N . LEU A 1 99 ? 9.665 -2.959 -11.376 1.00 97.50 99 LEU A N 1
ATOM 784 C CA . LEU A 1 99 ? 10.275 -1.654 -11.156 1.00 97.50 99 LEU A CA 1
ATOM 785 C C . LEU A 1 99 ? 10.018 -1.202 -9.717 1.00 97.50 99 LEU A C 1
ATOM 787 O O . LEU A 1 99 ? 8.897 -1.302 -9.239 1.00 97.50 99 LEU A O 1
ATOM 791 N N . TYR A 1 100 ? 11.013 -0.662 -9.029 1.00 97.50 100 TYR A N 1
ATOM 792 C CA . TYR A 1 100 ? 10.844 -0.030 -7.723 1.00 97.50 100 TYR A CA 1
ATOM 793 C C . TYR A 1 100 ? 10.492 1.449 -7.913 1.00 97.50 100 TYR A C 1
ATOM 795 O O . TYR A 1 100 ? 11.169 2.145 -8.671 1.00 97.50 100 TYR A O 1
ATOM 803 N N . TYR A 1 101 ? 9.445 1.945 -7.249 1.00 97.94 101 TYR A N 1
ATOM 804 C CA . TYR A 1 101 ? 9.109 3.369 -7.275 1.00 97.94 101 TYR A CA 1
ATOM 805 C C . TYR A 1 101 ? 9.696 4.094 -6.065 1.00 97.94 101 TYR A C 1
ATOM 807 O O . TYR A 1 101 ? 9.295 3.857 -4.926 1.00 97.94 101 TYR A O 1
ATOM 815 N N . HIS A 1 102 ? 10.611 5.027 -6.315 1.00 96.00 102 HIS A N 1
ATOM 816 C CA . HIS A 1 102 ? 11.268 5.789 -5.262 1.00 96.00 102 HIS A CA 1
ATOM 817 C C . HIS A 1 102 ? 10.605 7.159 -5.066 1.00 96.00 102 HIS A C 1
ATOM 819 O O . HIS A 1 102 ? 10.757 8.063 -5.888 1.00 96.00 102 HIS A O 1
ATOM 825 N N . PHE A 1 103 ? 9.920 7.347 -3.937 1.00 93.69 103 PHE A N 1
ATOM 826 C CA . PHE A 1 103 ? 9.075 8.521 -3.654 1.00 93.69 103 PHE A CA 1
ATOM 827 C C . PHE A 1 103 ? 9.809 9.861 -3.488 1.00 93.69 103 PHE A C 1
ATOM 829 O O . PHE A 1 103 ? 9.183 10.916 -3.565 1.00 93.69 103 PHE A O 1
ATOM 836 N N . ILE A 1 104 ? 11.123 9.864 -3.241 1.00 91.12 104 ILE A N 1
ATOM 837 C CA . ILE A 1 104 ? 11.887 11.123 -3.158 1.00 91.12 104 ILE A CA 1
ATOM 838 C C . ILE A 1 104 ? 12.289 11.601 -4.561 1.00 91.12 104 ILE A C 1
ATOM 840 O O . ILE A 1 104 ? 12.110 12.777 -4.900 1.00 91.12 104 ILE A O 1
ATOM 844 N N . HIS A 1 105 ? 12.781 10.675 -5.393 1.00 93.31 105 HIS A N 1
ATOM 845 C CA . HIS A 1 105 ? 13.109 10.941 -6.800 1.00 93.31 105 HIS A CA 1
ATOM 846 C C . HIS A 1 105 ? 11.859 11.005 -7.695 1.00 93.31 105 HIS A C 1
ATOM 848 O O . HIS A 1 105 ? 11.926 11.583 -8.775 1.00 93.31 105 HIS A O 1
ATOM 854 N N . GLN A 1 106 ? 10.724 10.475 -7.227 1.00 95.12 106 GLN A N 1
ATOM 855 C CA . GLN A 1 106 ? 9.456 10.343 -7.955 1.00 95.12 106 GLN A CA 1
ATOM 856 C C . GLN A 1 106 ? 9.616 9.602 -9.288 1.00 95.12 106 GLN A C 1
ATOM 858 O O . GLN A 1 106 ? 9.057 10.002 -10.311 1.00 95.12 106 GLN A O 1
ATOM 863 N N . ALA A 1 107 ? 10.407 8.529 -9.272 1.00 96.94 107 ALA A N 1
ATOM 864 C CA . ALA A 1 107 ? 10.830 7.811 -10.466 1.00 96.94 107 ALA A CA 1
ATOM 865 C C . ALA A 1 107 ? 10.882 6.294 -10.245 1.00 96.94 107 ALA A C 1
ATOM 867 O O . ALA A 1 107 ? 10.993 5.821 -9.112 1.00 96.94 107 ALA A O 1
ATOM 868 N N . PHE A 1 108 ? 10.814 5.551 -11.350 1.00 98.38 108 PHE A N 1
ATOM 869 C CA . PHE A 1 108 ? 10.954 4.098 -11.365 1.00 98.38 108 PHE A CA 1
ATOM 870 C C . PHE A 1 108 ? 12.406 3.688 -11.593 1.00 98.38 108 PHE A C 1
ATOM 872 O O . PHE A 1 108 ? 13.077 4.250 -12.454 1.00 98.38 108 PHE A O 1
ATOM 879 N N . PHE A 1 109 ? 12.849 2.661 -10.879 1.00 97.75 109 PHE A N 1
ATOM 880 C CA . PHE A 1 109 ? 14.164 2.040 -11.007 1.00 97.75 109 PHE A CA 1
ATOM 881 C C . PHE A 1 109 ? 14.004 0.549 -11.299 1.00 97.75 109 PHE A C 1
ATOM 883 O O . PHE A 1 109 ? 13.049 -0.077 -10.841 1.00 97.75 109 PHE A O 1
ATOM 890 N N . ALA A 1 110 ? 14.902 -0.027 -12.094 1.00 95.56 110 ALA A N 1
ATOM 891 C CA . ALA A 1 110 ? 14.809 -1.434 -12.470 1.00 95.56 110 ALA A CA 1
ATOM 892 C C . ALA A 1 110 ? 15.150 -2.357 -11.290 1.00 95.56 110 ALA A C 1
ATOM 894 O O . ALA A 1 110 ? 16.105 -2.108 -10.559 1.00 95.56 110 ALA A O 1
ATOM 895 N N . VAL A 1 111 ? 14.403 -3.455 -11.145 1.00 94.38 111 VAL A N 1
ATOM 896 C CA . VAL A 1 111 ? 14.662 -4.482 -10.126 1.00 94.38 111 VAL A CA 1
ATOM 897 C C . VAL A 1 111 ? 15.174 -5.749 -10.816 1.00 94.38 111 VAL A C 1
ATOM 899 O O . VAL A 1 111 ? 14.379 -6.496 -11.404 1.00 94.38 111 VAL A O 1
ATOM 902 N N . PRO A 1 112 ? 16.498 -5.990 -10.816 1.00 89.25 112 PRO A N 1
ATOM 903 C CA . PRO A 1 112 ? 17.084 -7.151 -11.477 1.00 89.25 112 PRO A CA 1
ATOM 904 C C . PRO A 1 112 ? 16.768 -8.453 -10.725 1.00 89.25 112 PRO A C 1
ATOM 906 O O . PRO A 1 112 ? 16.340 -8.439 -9.575 1.00 89.25 112 PRO A O 1
ATOM 909 N N . GLY A 1 113 ? 16.982 -9.596 -11.383 1.00 86.38 113 GLY A N 1
ATOM 910 C CA . GLY A 1 113 ? 16.868 -10.919 -10.750 1.00 86.38 113 GLY A CA 1
ATOM 911 C C . GLY A 1 113 ? 15.439 -11.402 -10.472 1.00 86.38 113 GLY A C 1
ATOM 912 O O . GLY A 1 113 ? 15.259 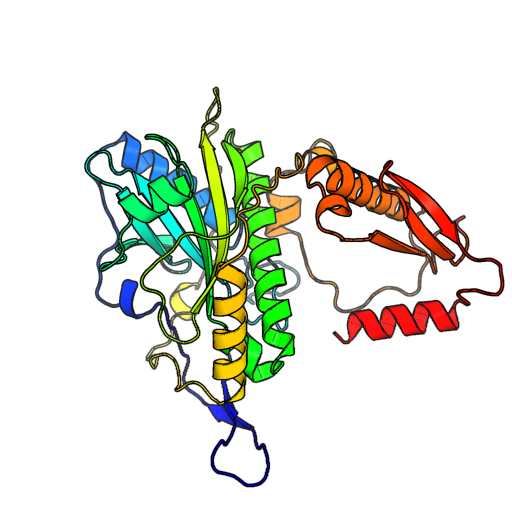-12.469 -9.893 1.00 86.38 113 GLY A O 1
ATOM 913 N N . THR A 1 114 ? 14.416 -10.660 -10.901 1.00 88.19 114 THR A N 1
ATOM 914 C CA . THR A 1 114 ? 13.010 -11.057 -10.754 1.00 88.19 114 THR A CA 1
ATOM 915 C C . THR A 1 114 ? 12.542 -11.898 -11.943 1.00 88.19 114 THR A C 1
ATOM 917 O O . THR A 1 114 ? 12.796 -11.557 -13.100 1.00 88.19 114 THR A O 1
ATOM 920 N N . ASN A 1 115 ? 11.787 -12.973 -11.688 1.00 92.06 115 ASN A N 1
ATOM 921 C CA . ASN A 1 115 ? 11.060 -13.678 -12.747 1.00 92.06 115 ASN A CA 1
ATOM 922 C C . ASN A 1 115 ? 9.716 -12.978 -13.010 1.00 92.06 115 ASN A C 1
ATOM 924 O O . ASN A 1 115 ? 8.645 -13.496 -12.698 1.00 92.06 115 ASN A O 1
ATOM 928 N N . ALA A 1 116 ? 9.784 -11.757 -13.544 1.00 94.75 116 ALA A N 1
ATOM 929 C CA . ALA A 1 116 ? 8.624 -10.883 -13.721 1.00 94.75 116 ALA A CA 1
ATOM 930 C C . ALA A 1 116 ? 7.505 -11.524 -14.561 1.00 94.75 116 ALA A C 1
ATOM 932 O O . ALA A 1 116 ? 6.332 -11.331 -14.261 1.00 94.75 116 ALA A O 1
ATOM 933 N N . ALA A 1 117 ? 7.856 -12.320 -15.576 1.00 95.00 117 ALA A N 1
ATOM 934 C CA . ALA A 1 117 ? 6.879 -13.033 -16.395 1.00 95.00 117 ALA A CA 1
ATOM 935 C C . ALA A 1 117 ? 6.119 -14.099 -15.591 1.00 95.00 117 ALA A C 1
ATOM 937 O O . ALA A 1 117 ? 4.900 -14.198 -15.721 1.00 95.00 117 ALA A O 1
ATOM 938 N N . ALA A 1 118 ? 6.810 -14.850 -14.724 1.00 92.88 118 ALA A N 1
ATOM 939 C CA . ALA A 1 118 ? 6.149 -15.800 -13.836 1.00 92.88 118 ALA A CA 1
ATOM 940 C C . ALA A 1 118 ? 5.223 -15.084 -12.851 1.00 92.88 118 ALA A C 1
ATOM 942 O O . ALA A 1 118 ? 4.084 -15.502 -12.717 1.00 92.88 118 ALA A O 1
ATOM 943 N N . VAL A 1 119 ? 5.659 -13.975 -12.238 1.00 92.81 119 VAL A N 1
ATOM 944 C CA . VAL A 1 119 ? 4.806 -13.177 -11.334 1.00 92.81 119 VAL A CA 1
ATOM 945 C C . VAL A 1 119 ? 3.583 -12.610 -12.070 1.00 92.81 119 VAL A C 1
ATOM 947 O O . VAL A 1 119 ? 2.485 -12.589 -11.524 1.00 92.81 119 VAL A O 1
ATOM 950 N N . ALA A 1 120 ? 3.737 -12.182 -13.324 1.00 94.50 120 ALA A N 1
ATOM 951 C CA . ALA A 1 120 ? 2.618 -11.683 -14.121 1.00 94.50 120 ALA A CA 1
ATOM 952 C C . ALA A 1 120 ? 1.602 -12.786 -14.435 1.00 94.50 120 ALA A C 1
ATOM 954 O O . ALA A 1 120 ? 0.401 -12.562 -14.295 1.00 94.50 120 ALA A O 1
ATOM 955 N N . ALA A 1 121 ? 2.078 -13.980 -14.798 1.00 92.81 121 ALA A N 1
ATOM 956 C CA . ALA A 1 121 ? 1.227 -15.153 -14.974 1.00 92.81 121 ALA A CA 1
ATOM 957 C C . ALA A 1 121 ? 0.530 -15.544 -13.659 1.00 92.81 121 ALA A C 1
ATOM 959 O O . ALA A 1 121 ? -0.658 -15.854 -13.661 1.00 92.81 121 ALA A O 1
ATOM 960 N N . ASP A 1 122 ? 1.252 -15.450 -12.540 1.00 89.69 122 ASP A N 1
ATOM 961 C CA . ASP A 1 122 ? 0.778 -15.741 -11.187 1.00 89.69 122 ASP A CA 1
ATOM 962 C C . ASP A 1 122 ? -0.445 -14.911 -10.782 1.00 89.69 122 ASP A C 1
ATOM 964 O O . ASP A 1 122 ? -1.391 -15.425 -10.185 1.00 89.69 122 ASP A O 1
ATOM 968 N N . LEU A 1 123 ? -0.408 -13.628 -11.147 1.00 91.25 123 LEU A N 1
ATOM 969 C CA . LEU A 1 123 ? -1.450 -12.634 -10.894 1.00 91.25 123 LEU A CA 1
ATOM 970 C C . LEU A 1 123 ? -2.497 -12.564 -12.022 1.00 91.25 123 LEU A C 1
ATOM 972 O O . LEU A 1 123 ? -3.429 -11.753 -11.965 1.00 91.25 123 LEU A O 1
ATOM 976 N N . GLY A 1 124 ? -2.344 -13.385 -13.069 1.00 92.25 124 GLY A N 1
ATOM 977 C CA . GLY A 1 124 ? -3.232 -13.409 -14.230 1.00 92.25 124 GLY A CA 1
ATOM 978 C C . GLY A 1 124 ? -3.249 -12.094 -15.015 1.00 92.25 124 GLY A C 1
ATOM 979 O O . GLY A 1 124 ? -4.310 -11.683 -15.492 1.00 92.25 124 GLY A O 1
ATOM 980 N N . LEU A 1 125 ? -2.108 -11.405 -15.104 1.00 94.12 125 LEU A N 1
ATOM 981 C CA . LEU A 1 125 ? -1.985 -10.142 -15.828 1.00 94.12 125 LEU A CA 1
ATOM 982 C C . LEU A 1 125 ? -1.931 -10.358 -17.342 1.00 94.12 125 LEU A C 1
ATOM 984 O O . LEU A 1 125 ? -1.235 -11.240 -17.848 1.00 94.12 125 LEU A O 1
ATOM 988 N N . ARG A 1 126 ? -2.622 -9.485 -18.074 1.00 94.56 126 ARG A N 1
ATOM 989 C CA . ARG A 1 126 ? -2.587 -9.416 -19.544 1.00 94.56 126 ARG A CA 1
ATOM 990 C C . ARG A 1 126 ? -1.793 -8.197 -20.031 1.00 94.56 126 ARG A C 1
ATOM 992 O O . ARG A 1 126 ? -1.619 -7.247 -19.264 1.00 94.56 126 ARG A O 1
ATOM 999 N N . PRO A 1 127 ? -1.341 -8.170 -21.301 1.00 91.31 127 PRO A N 1
ATOM 1000 C CA . PRO A 1 127 ? -0.777 -6.959 -21.893 1.00 91.31 127 PRO A CA 1
ATOM 1001 C C . PRO A 1 127 ? -1.717 -5.765 -21.696 1.00 91.31 127 PRO A C 1
ATOM 1003 O O . PRO A 1 127 ? -2.929 -5.885 -21.862 1.00 91.31 127 PRO A O 1
ATOM 1006 N N . GLY A 1 128 ? -1.167 -4.619 -21.298 1.00 89.31 128 GLY A N 1
ATOM 1007 C CA . GLY A 1 128 ? -1.969 -3.443 -20.934 1.00 89.31 128 GLY A CA 1
ATOM 1008 C C . GLY A 1 128 ? -2.449 -3.404 -19.474 1.00 89.31 128 GLY A C 1
ATOM 1009 O O . GLY A 1 128 ? -2.860 -2.343 -19.016 1.00 89.31 128 GLY A O 1
ATOM 1010 N N . GLU A 1 129 ? -2.310 -4.484 -18.700 1.00 94.69 129 GLU A N 1
ATOM 1011 C CA . GLU A 1 129 ? -2.569 -4.523 -17.249 1.00 94.69 129 GLU A CA 1
ATOM 1012 C C . GLU A 1 129 ? -1.264 -4.396 -16.450 1.00 94.69 129 GLU A C 1
ATOM 1014 O O . GLU A 1 129 ? -0.164 -4.518 -17.001 1.00 94.69 129 GLU A O 1
ATOM 1019 N N . ALA A 1 130 ? -1.358 -4.014 -15.180 1.00 96.25 130 ALA A N 1
ATOM 1020 C CA . ALA A 1 130 ? -0.209 -3.867 -14.288 1.00 96.25 130 ALA A CA 1
ATOM 1021 C C . ALA A 1 130 ? -0.574 -4.328 -12.878 1.00 96.25 130 ALA A C 1
ATOM 1023 O O . ALA A 1 130 ? -1.752 -4.391 -12.530 1.00 96.25 130 ALA A O 1
ATOM 1024 N N . ALA A 1 131 ? 0.429 -4.593 -12.047 1.00 96.75 131 ALA A N 1
ATOM 1025 C CA . ALA A 1 131 ? 0.226 -4.787 -10.619 1.00 96.75 131 ALA A CA 1
ATOM 1026 C C . ALA A 1 131 ? 1.170 -3.905 -9.808 1.00 96.75 131 ALA A C 1
ATOM 1028 O O . ALA A 1 131 ? 2.349 -3.781 -10.132 1.00 96.75 131 ALA A O 1
ATOM 1029 N N . VAL A 1 132 ? 0.655 -3.314 -8.735 1.00 97.50 132 VAL A N 1
ATOM 1030 C CA . VAL A 1 132 ? 1.478 -2.702 -7.694 1.00 97.50 132 VAL A CA 1
ATOM 1031 C C . VAL A 1 132 ? 1.666 -3.724 -6.583 1.00 97.50 132 VAL A C 1
ATOM 1033 O O . VAL A 1 132 ? 0.698 -4.151 -5.961 1.00 97.50 132 VAL A O 1
ATOM 1036 N N . LEU A 1 133 ? 2.910 -4.111 -6.336 1.00 96.31 133 LEU A N 1
ATOM 1037 C CA . LEU A 1 133 ? 3.298 -5.067 -5.308 1.00 96.31 133 LEU A CA 1
ATOM 1038 C C . LEU A 1 133 ? 3.743 -4.271 -4.076 1.00 96.31 133 LEU A C 1
ATOM 1040 O O . LEU A 1 133 ? 4.710 -3.505 -4.131 1.00 96.31 133 LEU A O 1
ATOM 1044 N N . LEU A 1 134 ? 2.998 -4.405 -2.981 1.00 96.50 134 LEU A N 1
ATOM 1045 C CA . LEU A 1 134 ? 3.265 -3.732 -1.714 1.00 96.50 134 LEU A CA 1
ATOM 1046 C C . LEU A 1 134 ? 4.129 -4.639 -0.845 1.00 96.50 134 LEU A C 1
ATOM 1048 O O . LEU A 1 134 ? 3.657 -5.634 -0.290 1.00 96.50 134 LEU A O 1
ATOM 1052 N N . VAL A 1 135 ? 5.401 -4.278 -0.735 1.00 95.06 135 VAL A N 1
ATOM 1053 C CA . VAL A 1 135 ? 6.406 -5.013 0.034 1.00 95.06 135 VAL A CA 1
ATOM 1054 C C . VAL A 1 135 ? 6.642 -4.280 1.342 1.00 95.06 135 VAL A C 1
ATOM 1056 O O . VAL A 1 135 ? 6.756 -3.064 1.357 1.00 95.06 135 VAL A O 1
ATOM 1059 N N . SER A 1 136 ? 6.715 -4.988 2.458 1.00 93.88 136 SER A N 1
ATOM 1060 C CA . SER A 1 136 ? 7.029 -4.405 3.753 1.00 93.88 136 SER A CA 1
ATOM 1061 C C . SER A 1 136 ? 8.454 -4.743 4.162 1.00 93.88 136 SER A C 1
ATOM 1063 O O . SER A 1 136 ? 8.799 -5.916 4.275 1.00 93.88 136 SER A O 1
ATOM 1065 N N . ALA A 1 137 ? 9.260 -3.722 4.452 1.00 91.69 137 ALA A N 1
ATOM 1066 C CA . ALA A 1 137 ? 10.506 -3.864 5.195 1.00 91.69 137 ALA A CA 1
ATOM 1067 C C . ALA A 1 137 ? 10.165 -4.104 6.676 1.00 91.69 137 ALA A C 1
ATOM 1069 O O . ALA A 1 137 ? 10.076 -3.165 7.475 1.00 91.69 137 ALA A O 1
ATOM 1070 N N . LEU A 1 138 ? 9.918 -5.368 7.035 1.00 89.75 138 LEU A N 1
ATOM 1071 C CA . LEU A 1 138 ? 9.338 -5.784 8.317 1.00 89.75 138 LEU A CA 1
ATOM 1072 C C . LEU A 1 138 ? 10.113 -5.239 9.517 1.00 89.75 138 LEU A C 1
ATOM 1074 O O . LEU A 1 138 ? 9.522 -4.836 10.524 1.00 89.75 138 LEU A O 1
ATOM 1078 N N . TRP A 1 139 ? 11.439 -5.191 9.400 1.00 85.50 139 TRP A N 1
ATOM 1079 C CA . TRP A 1 139 ? 12.329 -4.722 10.455 1.00 85.50 139 TRP A CA 1
ATOM 1080 C C . TRP A 1 139 ? 11.980 -3.308 10.937 1.00 85.50 139 TRP A C 1
ATOM 1082 O O . TRP A 1 139 ? 12.053 -3.065 12.144 1.00 85.50 139 TRP A O 1
ATOM 1092 N N . ARG A 1 140 ? 11.530 -2.405 10.040 1.00 85.38 140 ARG A N 1
ATOM 1093 C CA . ARG A 1 140 ? 11.234 -0.996 10.370 1.00 85.38 140 ARG A CA 1
ATOM 1094 C C . ARG A 1 140 ? 10.231 -0.894 11.507 1.00 85.38 140 ARG A C 1
ATOM 1096 O O . ARG A 1 140 ? 10.417 -0.072 12.401 1.00 85.38 140 ARG A O 1
ATOM 1103 N N . THR A 1 141 ? 9.224 -1.763 11.501 1.00 88.00 141 THR A N 1
ATOM 1104 C CA . THR A 1 141 ? 8.128 -1.770 12.477 1.00 88.00 141 THR A CA 1
ATOM 1105 C C . THR A 1 141 ? 8.341 -2.803 13.581 1.00 88.00 141 THR A C 1
ATOM 1107 O O . THR A 1 141 ? 8.049 -2.531 14.749 1.00 88.00 141 THR A O 1
ATOM 1110 N N . VAL A 1 142 ? 8.896 -3.973 13.251 1.00 87.12 142 VAL A N 1
ATOM 1111 C CA . VAL A 1 142 ? 9.150 -5.055 14.217 1.00 87.12 142 VAL A CA 1
ATOM 1112 C C . VAL A 1 142 ? 10.176 -4.649 15.275 1.00 87.12 142 VAL A C 1
ATOM 1114 O O . VAL A 1 142 ? 10.009 -5.030 16.432 1.00 87.12 142 VAL A O 1
ATOM 1117 N N . GLN A 1 143 ? 11.180 -3.829 14.947 1.00 80.94 143 GLN A N 1
ATOM 1118 C CA . GLN A 1 143 ? 12.146 -3.346 15.947 1.00 80.94 143 GLN A CA 1
ATOM 1119 C C . GLN A 1 143 ? 11.472 -2.588 17.106 1.00 80.94 143 GLN A C 1
ATOM 1121 O O . GLN A 1 143 ? 11.879 -2.725 18.255 1.00 80.94 143 GLN A O 1
ATOM 1126 N N . ARG A 1 144 ? 10.401 -1.832 16.819 1.00 81.06 144 ARG A N 1
ATOM 1127 C CA . ARG A 1 144 ? 9.700 -1.002 17.809 1.00 81.06 144 ARG A CA 1
ATOM 1128 C C . ARG A 1 144 ? 8.591 -1.763 18.525 1.00 81.06 144 ARG A C 1
ATOM 1130 O O . ARG A 1 144 ? 8.366 -1.559 19.714 1.00 81.06 144 ARG A O 1
ATOM 1137 N N . TYR A 1 145 ? 7.870 -2.612 17.797 1.00 83.62 145 TYR A N 1
ATOM 1138 C CA . TYR A 1 145 ? 6.638 -3.242 18.285 1.00 83.62 145 TYR A CA 1
ATOM 1139 C C . TYR A 1 145 ? 6.765 -4.753 18.533 1.00 83.62 145 TYR A C 1
ATOM 1141 O O . TYR A 1 145 ? 5.793 -5.405 18.931 1.00 83.62 145 TYR A O 1
ATOM 1149 N N . GLY A 1 146 ? 7.950 -5.328 18.319 1.00 84.31 146 GLY A N 1
ATOM 1150 C CA . GLY A 1 146 ? 8.187 -6.766 18.387 1.00 84.31 146 GLY A CA 1
ATOM 1151 C C . GLY A 1 146 ? 7.310 -7.525 17.390 1.00 84.31 146 GLY A C 1
ATOM 1152 O O . GLY A 1 146 ? 7.008 -7.040 16.302 1.00 84.31 146 GLY A O 1
ATOM 1153 N N . VAL A 1 147 ? 6.832 -8.707 17.786 1.00 86.50 147 VAL A N 1
ATOM 1154 C CA . VAL A 1 147 ? 5.973 -9.557 16.937 1.00 86.50 147 VAL A CA 1
ATOM 1155 C C . VAL A 1 147 ? 4.671 -8.873 16.502 1.00 86.50 147 VAL A C 1
ATOM 1157 O O . VAL A 1 147 ? 4.160 -9.166 15.425 1.00 86.50 147 VAL A O 1
ATOM 1160 N N . ARG A 1 148 ? 4.153 -7.914 17.288 1.00 87.69 148 ARG A N 1
ATOM 1161 C CA . ARG A 1 148 ? 2.959 -7.130 16.916 1.00 87.69 148 ARG A CA 1
ATOM 1162 C C . ARG A 1 148 ? 3.209 -6.248 15.697 1.00 87.69 148 ARG A C 1
ATOM 1164 O O . ARG A 1 148 ? 2.276 -5.980 14.945 1.00 87.69 148 ARG A O 1
ATOM 1171 N N . GLY A 1 149 ? 4.465 -5.857 15.472 1.00 89.31 149 GLY A N 1
ATOM 1172 C CA . GLY A 1 149 ? 4.862 -5.051 14.325 1.00 89.31 149 GLY A CA 1
ATOM 1173 C C . GLY A 1 149 ? 4.525 -5.703 12.987 1.00 89.31 149 GLY A C 1
ATOM 1174 O O . GLY A 1 149 ? 4.206 -4.984 12.049 1.00 89.31 149 GLY A O 1
ATOM 1175 N N . TYR A 1 150 ? 4.477 -7.040 12.918 1.00 92.94 150 TYR A N 1
ATOM 1176 C CA . TYR A 1 150 ? 4.024 -7.752 11.722 1.00 92.94 150 TYR A CA 1
ATOM 1177 C C . TYR A 1 150 ? 2.597 -7.361 11.326 1.00 92.94 150 TYR A C 1
ATOM 1179 O O . TYR A 1 150 ? 2.351 -6.969 10.192 1.00 92.94 150 TYR A O 1
ATOM 1187 N N . ARG A 1 151 ? 1.658 -7.380 12.282 1.00 93.56 151 ARG A N 1
ATOM 1188 C CA . ARG A 1 151 ? 0.271 -6.964 12.033 1.00 93.56 151 ARG A CA 1
ATOM 1189 C C . ARG A 1 151 ? 0.202 -5.509 11.569 1.00 93.56 151 ARG A C 1
ATOM 1191 O O . ARG A 1 151 ? -0.598 -5.188 10.700 1.00 93.56 151 ARG A O 1
ATOM 1198 N N . TYR A 1 152 ? 1.034 -4.636 12.131 1.00 94.00 152 TYR A N 1
ATOM 1199 C CA . TYR A 1 152 ? 1.071 -3.226 11.742 1.00 94.00 152 TYR A CA 1
ATOM 1200 C C . TYR A 1 152 ? 1.630 -3.030 10.332 1.00 94.00 152 TYR A C 1
ATOM 1202 O O . TYR A 1 152 ? 1.085 -2.226 9.589 1.00 94.00 152 TYR A O 1
ATOM 1210 N N . CYS A 1 153 ? 2.621 -3.819 9.914 1.00 94.38 153 CYS A N 1
ATOM 1211 C CA . CYS A 1 153 ? 3.059 -3.861 8.518 1.00 94.38 153 CYS A CA 1
ATOM 1212 C C . CYS A 1 153 ? 1.915 -4.231 7.563 1.00 94.38 153 CYS A C 1
ATOM 1214 O O . CYS A 1 153 ? 1.761 -3.585 6.526 1.00 94.38 153 CYS A O 1
ATOM 1216 N N . LEU A 1 154 ? 1.087 -5.222 7.928 1.00 94.06 154 LEU A N 1
ATOM 1217 C CA . LEU A 1 154 ? -0.086 -5.600 7.132 1.00 94.06 154 LEU A CA 1
ATOM 1218 C C . LEU A 1 154 ? -1.096 -4.447 7.017 1.00 94.06 154 LEU A C 1
ATOM 1220 O O . LEU A 1 154 ? -1.558 -4.137 5.921 1.00 94.06 154 LEU A O 1
ATOM 1224 N N . LEU A 1 155 ? -1.402 -3.782 8.134 1.00 94.00 155 LEU A N 1
ATOM 1225 C CA . LEU A 1 155 ? -2.336 -2.650 8.171 1.00 94.00 155 LEU A CA 1
ATOM 1226 C C . LEU A 1 155 ? -1.810 -1.428 7.401 1.00 94.00 155 LEU A C 1
ATOM 1228 O O . LEU A 1 155 ? -2.569 -0.782 6.680 1.00 94.00 155 LEU A O 1
ATOM 1232 N N . ASP A 1 156 ? -0.517 -1.130 7.507 1.00 95.31 156 ASP A N 1
ATOM 1233 C CA . ASP A 1 156 ? 0.119 -0.029 6.783 1.00 95.31 156 ASP A CA 1
ATOM 1234 C C . ASP A 1 156 ? 0.060 -0.264 5.264 1.00 95.31 156 ASP A C 1
ATOM 1236 O O . ASP A 1 156 ? -0.307 0.637 4.507 1.00 95.31 156 ASP A O 1
ATOM 1240 N N . ALA A 1 157 ? 0.362 -1.482 4.799 1.00 95.00 157 ALA A N 1
ATOM 1241 C CA . ALA A 1 157 ? 0.214 -1.846 3.391 1.00 95.00 157 ALA A CA 1
ATOM 1242 C C . ALA A 1 157 ? -1.253 -1.810 2.936 1.00 95.00 157 ALA A C 1
ATOM 1244 O O . ALA A 1 157 ? -1.534 -1.305 1.851 1.00 95.00 157 ALA A O 1
ATOM 1245 N N . ALA A 1 158 ? -2.197 -2.259 3.770 1.00 92.00 158 ALA A N 1
ATOM 1246 C CA . ALA A 1 158 ? -3.626 -2.184 3.466 1.00 92.00 158 ALA A CA 1
ATOM 1247 C C . ALA A 1 158 ? -4.102 -0.733 3.283 1.00 92.00 158 ALA A C 1
ATOM 1249 O O . ALA A 1 158 ? -4.837 -0.447 2.341 1.00 92.00 158 ALA A O 1
ATOM 1250 N N . HIS A 1 159 ? -3.626 0.213 4.101 1.00 91.69 159 HIS A N 1
ATOM 1251 C CA . HIS A 1 159 ? -3.916 1.636 3.902 1.00 91.69 159 HIS A CA 1
ATOM 1252 C C . HIS A 1 159 ? -3.384 2.171 2.566 1.00 91.69 159 HIS A C 1
ATOM 1254 O O . HIS A 1 159 ? -4.067 2.950 1.899 1.00 91.69 159 HIS A O 1
ATOM 1260 N N . VAL A 1 160 ? -2.182 1.754 2.157 1.00 94.75 160 VAL A N 1
ATOM 1261 C CA . VAL A 1 160 ? -1.619 2.114 0.847 1.00 94.75 160 VAL A CA 1
ATOM 1262 C C . VAL A 1 160 ? -2.434 1.502 -0.292 1.00 94.75 160 VAL A C 1
ATOM 1264 O O . VAL A 1 160 ? -2.766 2.208 -1.243 1.00 94.75 160 VAL A O 1
ATOM 1267 N N . GLY A 1 161 ? -2.786 0.219 -0.190 1.00 92.56 161 GLY A N 1
ATOM 1268 C CA . GLY A 1 161 ? -3.591 -0.494 -1.183 1.00 92.56 161 GLY A CA 1
ATOM 1269 C C . GLY A 1 161 ? -4.982 0.112 -1.345 1.00 92.56 161 GLY A C 1
ATOM 1270 O O . GLY A 1 161 ? -5.408 0.378 -2.467 1.00 92.56 161 GLY A O 1
ATOM 1271 N N . TRP A 1 162 ? -5.648 0.432 -0.236 1.00 88.75 162 TRP A N 1
ATOM 1272 C CA . TRP A 1 162 ? -6.949 1.098 -0.244 1.00 88.75 162 TRP A CA 1
ATOM 1273 C C . TRP A 1 162 ? -6.889 2.471 -0.910 1.00 88.75 162 TRP A C 1
ATOM 1275 O O . TRP A 1 162 ? -7.703 2.797 -1.778 1.00 88.75 162 TRP A O 1
ATOM 1285 N N . ASN A 1 163 ? -5.880 3.266 -0.548 1.00 90.56 163 ASN A N 1
ATOM 1286 C CA . ASN A 1 163 ? -5.658 4.551 -1.181 1.00 90.56 163 ASN A CA 1
ATOM 1287 C C . ASN A 1 163 ? -5.412 4.388 -2.690 1.00 90.56 163 ASN A C 1
ATOM 1289 O O . ASN A 1 163 ? -6.000 5.104 -3.495 1.00 90.56 163 ASN A O 1
ATOM 1293 N N . LEU A 1 164 ? -4.578 3.427 -3.092 1.00 92.56 164 LEU A N 1
ATOM 1294 C CA . LEU A 1 164 ? -4.290 3.148 -4.496 1.00 92.56 164 LEU A CA 1
ATOM 1295 C C . LEU A 1 164 ? -5.554 2.773 -5.272 1.00 92.56 164 LEU A C 1
ATOM 1297 O O . LEU A 1 164 ? -5.817 3.376 -6.309 1.00 92.56 164 LEU A O 1
ATOM 1301 N N . ALA A 1 165 ? -6.349 1.830 -4.767 1.00 89.06 165 ALA A N 1
ATOM 1302 C CA . ALA A 1 165 ? -7.624 1.467 -5.379 1.00 89.06 165 ALA A CA 1
ATOM 1303 C C . ALA A 1 165 ? -8.543 2.686 -5.506 1.00 89.06 165 ALA A C 1
ATOM 1305 O O . ALA A 1 165 ? -9.148 2.900 -6.556 1.00 89.06 165 ALA A O 1
ATOM 1306 N N . SER A 1 166 ? -8.551 3.542 -4.480 1.00 85.50 166 SER A N 1
ATOM 1307 C CA . SER A 1 166 ? -9.413 4.715 -4.440 1.00 85.50 166 SER A CA 1
ATOM 1308 C C . SER A 1 166 ? -9.105 5.774 -5.493 1.00 85.50 166 SER A C 1
ATOM 1310 O O . SER A 1 166 ? -10.020 6.414 -6.018 1.00 85.50 166 SER A O 1
ATOM 1312 N N . VAL A 1 167 ? -7.826 5.989 -5.805 1.00 88.06 167 VAL A N 1
ATOM 1313 C CA . VAL A 1 167 ? -7.428 6.887 -6.898 1.00 88.06 167 VAL A CA 1
ATOM 1314 C C . VAL A 1 167 ? -7.525 6.195 -8.256 1.00 88.06 167 VAL A C 1
ATOM 1316 O O . VAL A 1 167 ? -7.948 6.823 -9.224 1.00 88.06 167 VAL A O 1
ATOM 1319 N N . ALA A 1 168 ? -7.186 4.906 -8.330 1.00 89.75 168 ALA A N 1
ATOM 1320 C CA . ALA A 1 168 ? -7.204 4.121 -9.559 1.00 89.75 168 ALA A CA 1
ATOM 1321 C C . ALA A 1 168 ? -8.613 4.072 -10.167 1.00 89.75 168 ALA A C 1
ATOM 1323 O O . ALA A 1 168 ? -8.787 4.461 -11.321 1.00 89.75 168 ALA A O 1
ATOM 1324 N N . GLN A 1 169 ? -9.623 3.709 -9.373 1.00 85.31 169 GLN A N 1
ATOM 1325 C CA . GLN A 1 169 ? -11.011 3.626 -9.835 1.00 85.31 169 GLN A CA 1
ATOM 1326 C C . GLN A 1 169 ? -11.544 4.975 -10.330 1.00 85.31 169 GLN A C 1
ATOM 1328 O O . GLN A 1 169 ? -12.099 5.053 -11.425 1.00 85.31 169 GLN A O 1
ATOM 1333 N N . ARG A 1 170 ? -11.256 6.069 -9.612 1.00 83.19 170 ARG A N 1
ATOM 1334 C CA . ARG A 1 170 ? -11.604 7.436 -10.050 1.00 83.19 170 ARG A CA 1
ATOM 1335 C C . ARG A 1 170 ? -10.916 7.863 -11.349 1.00 83.19 170 ARG A C 1
ATOM 1337 O O . ARG A 1 170 ? -11.427 8.734 -12.045 1.00 83.19 170 ARG A O 1
ATOM 1344 N N . CYS A 1 171 ? -9.764 7.277 -11.667 1.00 86.44 171 CYS A N 1
ATOM 1345 C CA . CYS A 1 171 ? -9.023 7.555 -12.897 1.00 86.44 171 CYS A CA 1
ATOM 1346 C C . CYS A 1 171 ? -9.315 6.542 -14.018 1.00 86.44 171 CYS A C 1
ATOM 1348 O O . CYS A 1 171 ? -8.626 6.548 -15.037 1.00 86.44 171 CYS A O 1
ATOM 1350 N N . GLY A 1 172 ? -10.327 5.685 -13.848 1.00 86.94 172 GLY A N 1
ATOM 1351 C CA . GLY A 1 172 ? -10.757 4.732 -14.869 1.00 86.94 172 GLY A CA 1
ATOM 1352 C C . GLY A 1 172 ? -10.014 3.396 -14.852 1.00 86.94 172 GLY A C 1
ATOM 1353 O O . GLY A 1 172 ? -10.030 2.697 -15.858 1.00 86.94 172 GLY A O 1
ATOM 1354 N N . PHE A 1 173 ? -9.373 3.014 -13.745 1.00 89.31 173 PHE A N 1
ATOM 1355 C CA . PHE A 1 173 ? -8.774 1.687 -13.572 1.00 89.31 173 PHE A CA 1
ATOM 1356 C C . PHE A 1 173 ? -9.633 0.823 -12.649 1.00 89.31 173 PHE A C 1
ATOM 1358 O O . PHE A 1 173 ? -9.876 1.188 -11.502 1.00 89.31 173 PHE A O 1
ATOM 1365 N N . ALA A 1 174 ? -10.011 -0.372 -13.090 1.00 89.00 174 ALA A N 1
ATOM 1366 C CA . ALA A 1 174 ? -10.494 -1.387 -12.164 1.00 89.00 174 ALA A CA 1
ATOM 1367 C C . ALA A 1 174 ? -9.322 -1.877 -11.298 1.00 89.00 174 ALA A C 1
ATOM 1369 O O . ALA A 1 174 ? -8.247 -2.191 -11.817 1.00 89.00 174 ALA A O 1
ATOM 1370 N N . ALA A 1 175 ? -9.532 -1.946 -9.984 1.00 89.62 175 ALA A N 1
ATOM 1371 C CA . ALA A 1 175 ? -8.527 -2.379 -9.020 1.00 89.62 175 ALA A CA 1
ATOM 1372 C C . ALA A 1 175 ? -9.028 -3.593 -8.231 1.00 89.62 175 ALA A C 1
ATOM 1374 O O . ALA A 1 175 ? -10.174 -3.609 -7.789 1.00 89.62 175 ALA A O 1
ATOM 1375 N N . SER A 1 176 ? -8.166 -4.588 -8.031 1.00 88.69 176 SER A N 1
ATOM 1376 C CA . SER A 1 176 ? -8.452 -5.759 -7.192 1.00 88.69 176 SER A CA 1
ATOM 1377 C C . SER A 1 176 ? -7.243 -6.124 -6.342 1.00 88.69 176 SER A C 1
ATOM 1379 O O . SER A 1 176 ? -6.110 -6.051 -6.824 1.00 88.69 176 SER A O 1
ATOM 1381 N N . ALA A 1 177 ? -7.491 -6.559 -5.112 1.00 89.06 177 ALA A N 1
ATOM 1382 C CA . ALA A 1 177 ? -6.468 -7.056 -4.205 1.00 89.06 177 ALA A CA 1
ATOM 1383 C C . ALA A 1 177 ? -6.253 -8.562 -4.411 1.00 89.06 177 ALA A C 1
ATOM 1385 O O . ALA A 1 177 ? -7.213 -9.317 -4.569 1.00 89.06 177 ALA A O 1
ATOM 1386 N N . GLN A 1 178 ? -4.997 -9.001 -4.399 1.00 86.44 178 GLN A N 1
ATOM 1387 C CA . GLN A 1 178 ? -4.612 -10.408 -4.476 1.00 86.44 178 GLN A CA 1
ATOM 1388 C C . GLN A 1 178 ? -3.480 -10.714 -3.494 1.00 86.44 178 GLN A C 1
ATOM 1390 O O . GLN A 1 178 ? -2.613 -9.872 -3.236 1.00 86.44 178 GLN A O 1
ATOM 1395 N N . THR A 1 179 ? -3.479 -11.934 -2.960 1.00 79.50 179 THR A N 1
ATOM 1396 C CA . THR A 1 179 ? -2.352 -12.479 -2.196 1.00 79.50 179 THR A CA 1
ATOM 1397 C C . THR A 1 179 ? -1.357 -13.183 -3.121 1.00 79.50 179 THR A C 1
ATOM 1399 O O . THR A 1 179 ? -1.742 -13.838 -4.0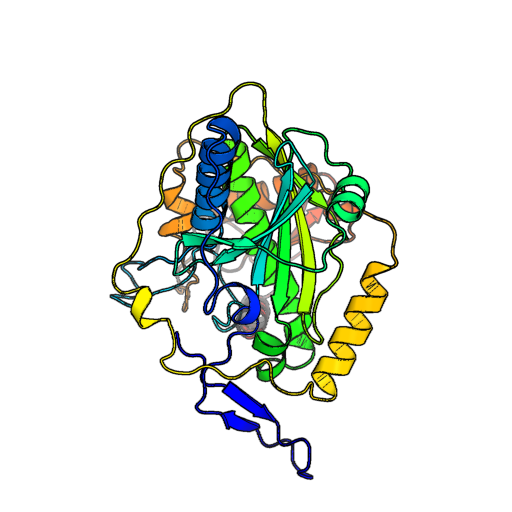89 1.00 79.50 179 THR A O 1
ATOM 1402 N N . GLY A 1 180 ? -0.064 -13.067 -2.803 1.00 72.31 180 GLY A N 1
ATOM 1403 C CA . GLY A 1 180 ? 1.021 -13.689 -3.568 1.00 72.31 180 GLY A CA 1
ATOM 1404 C C . GLY A 1 180 ? 1.628 -12.804 -4.665 1.00 72.31 180 GLY A C 1
ATOM 1405 O O . GLY A 1 180 ? 1.146 -11.707 -4.950 1.00 72.31 180 GLY A O 1
ATOM 1406 N N . GLY A 1 181 ? 2.727 -13.290 -5.250 1.00 71.94 181 GLY A N 1
ATOM 1407 C CA . GLY A 1 181 ? 3.387 -12.700 -6.418 1.00 71.94 181 GLY A CA 1
ATOM 1408 C C . GLY A 1 181 ? 4.496 -11.674 -6.142 1.00 71.94 181 GLY A C 1
ATOM 1409 O O . GLY A 1 181 ? 4.272 -10.480 -6.280 1.00 71.94 181 GLY A O 1
ATOM 1410 N N . LEU A 1 182 ? 5.710 -12.134 -5.818 1.00 76.38 182 LEU A N 1
ATOM 1411 C CA . LEU A 1 182 ? 7.008 -11.478 -6.066 1.00 76.38 182 LEU A CA 1
ATOM 1412 C C . LEU A 1 182 ? 8.107 -12.453 -5.623 1.00 76.38 182 LEU A C 1
ATOM 1414 O O . LEU A 1 182 ? 8.061 -12.979 -4.516 1.00 76.38 182 LEU A O 1
ATOM 1418 N N . THR A 1 183 ? 9.092 -12.700 -6.479 1.00 66.75 183 THR A N 1
ATOM 1419 C CA . THR A 1 183 ? 10.307 -13.456 -6.133 1.00 66.75 183 THR A CA 1
ATOM 1420 C C . THR A 1 183 ? 11.474 -12.489 -5.942 1.00 66.75 183 THR A C 1
ATOM 1422 O O . THR A 1 183 ? 11.431 -11.399 -6.507 1.00 66.75 183 THR A O 1
ATOM 1425 N N . ALA A 1 184 ? 12.545 -12.916 -5.266 1.00 71.25 184 ALA A N 1
ATOM 1426 C CA . ALA A 1 184 ? 13.763 -12.121 -5.030 1.00 71.25 184 ALA A CA 1
ATOM 1427 C C . ALA A 1 184 ? 13.610 -10.971 -4.010 1.00 71.25 184 ALA A C 1
ATOM 1429 O O . ALA A 1 184 ? 14.168 -9.891 -4.193 1.00 71.25 184 ALA A O 1
ATOM 1430 N N . LEU A 1 185 ? 12.860 -11.226 -2.935 1.00 83.50 185 LEU A N 1
ATOM 1431 C CA . LEU A 1 185 ? 12.891 -10.402 -1.726 1.00 83.50 185 LEU A CA 1
ATOM 1432 C C . LEU A 1 185 ? 14.091 -10.784 -0.857 1.00 83.50 185 LEU A C 1
ATOM 1434 O O . LEU A 1 185 ? 14.459 -11.959 -0.804 1.00 83.50 185 LEU A O 1
ATOM 1438 N N . GLU A 1 186 ? 14.692 -9.794 -0.200 1.00 85.38 186 GLU A N 1
ATOM 1439 C CA . GLU A 1 186 ? 15.736 -10.045 0.792 1.00 85.38 186 GLU A CA 1
ATOM 1440 C C . GLU A 1 186 ? 15.138 -10.419 2.154 1.00 85.38 186 GLU A C 1
ATOM 1442 O O . GLU A 1 186 ? 13.969 -10.171 2.449 1.00 85.38 186 GLU A O 1
ATOM 1447 N N . ASP A 1 187 ? 15.974 -11.008 3.002 1.00 79.81 187 ASP A N 1
ATOM 1448 C CA . ASP A 1 187 ? 15.660 -11.339 4.388 1.00 79.81 187 ASP A CA 1
ATOM 1449 C C . ASP A 1 187 ? 15.025 -10.145 5.132 1.00 79.81 187 ASP A C 1
ATOM 1451 O O . ASP A 1 187 ? 15.607 -9.062 5.241 1.00 79.81 187 ASP A O 1
ATOM 1455 N N . GLY A 1 188 ? 13.825 -10.346 5.690 1.00 84.50 188 GLY A N 1
ATOM 1456 C CA . GLY A 1 188 ? 13.080 -9.297 6.395 1.00 84.50 188 GLY A CA 1
ATOM 1457 C C . GLY A 1 188 ? 12.240 -8.385 5.493 1.00 84.50 188 GLY A C 1
ATOM 1458 O O . GLY A 1 188 ? 11.652 -7.419 5.996 1.00 84.50 188 GLY A O 1
ATOM 1459 N N . GLU A 1 189 ? 12.142 -8.686 4.200 1.00 90.25 189 GLU A N 1
ATOM 1460 C CA . GLU A 1 189 ? 11.198 -8.081 3.265 1.00 90.25 189 GLU A CA 1
ATOM 1461 C C . GLU A 1 189 ? 10.064 -9.052 2.946 1.00 90.25 189 GLU A C 1
ATOM 1463 O O . GLU A 1 189 ? 10.273 -10.212 2.606 1.00 90.25 189 GLU A O 1
ATOM 1468 N N . ALA A 1 190 ? 8.834 -8.560 3.030 1.00 91.12 190 ALA A N 1
ATOM 1469 C CA . ALA A 1 190 ? 7.641 -9.383 2.898 1.00 91.12 190 ALA A CA 1
ATOM 1470 C C . ALA A 1 190 ? 6.696 -8.790 1.863 1.00 91.12 190 ALA A C 1
ATOM 1472 O O . ALA A 1 190 ? 6.258 -7.652 2.019 1.0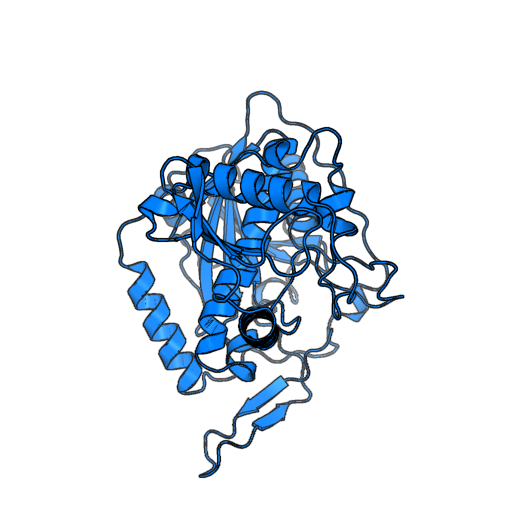0 91.12 190 ALA A O 1
ATOM 1473 N N . LEU A 1 191 ? 6.328 -9.549 0.833 1.00 92.44 191 LEU A N 1
ATOM 1474 C CA . LEU A 1 191 ? 5.210 -9.156 -0.015 1.00 92.44 191 LEU A CA 1
ATOM 1475 C C . LEU A 1 191 ? 3.918 -9.290 0.787 1.00 92.44 191 LEU A C 1
ATOM 1477 O O . LEU A 1 191 ? 3.499 -10.386 1.143 1.00 92.44 191 LEU A O 1
ATOM 1481 N N . VAL A 1 192 ? 3.267 -8.163 1.035 1.00 91.31 192 VAL A N 1
ATOM 1482 C CA . VAL A 1 192 ? 2.060 -8.122 1.856 1.00 91.31 192 VAL A CA 1
ATOM 1483 C C . VAL A 1 192 ? 0.798 -8.162 1.007 1.00 91.31 192 VAL A C 1
ATOM 1485 O O . VAL A 1 192 ? -0.163 -8.837 1.369 1.00 91.31 192 VAL A O 1
ATOM 1488 N N . LEU A 1 193 ? 0.778 -7.414 -0.097 1.00 91.44 193 LEU A N 1
ATOM 1489 C CA . LEU A 1 193 ? -0.426 -7.229 -0.900 1.00 91.44 193 LEU A CA 1
ATOM 1490 C C . LEU A 1 193 ? -0.071 -6.904 -2.351 1.00 91.44 193 LEU A C 1
ATOM 1492 O O . LEU A 1 193 ? 0.749 -6.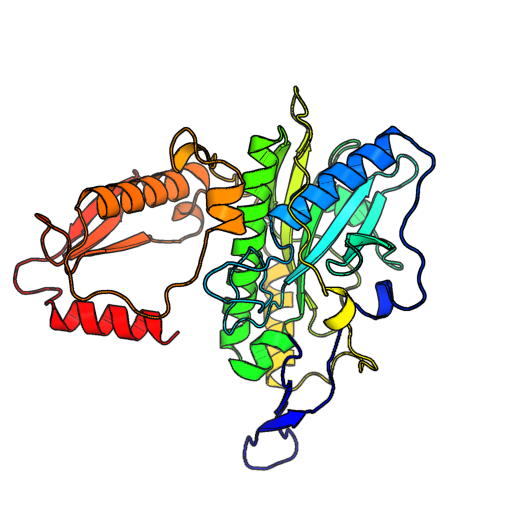022 -2.602 1.00 91.44 193 LEU A O 1
ATOM 1496 N N . SER A 1 194 ? -0.739 -7.559 -3.297 1.00 93.94 194 SER A N 1
ATOM 1497 C CA . SER A 1 194 ? -0.638 -7.262 -4.726 1.00 93.94 194 SER A CA 1
ATOM 1498 C C . SER A 1 194 ? -1.920 -6.585 -5.203 1.00 93.94 194 SER A C 1
ATOM 1500 O O . SER A 1 194 ? -3.019 -7.108 -5.035 1.00 93.94 194 SER A O 1
ATOM 1502 N N . MET A 1 195 ? -1.789 -5.405 -5.800 1.00 94.75 195 MET A N 1
ATOM 1503 C CA . MET A 1 195 ? -2.898 -4.596 -6.302 1.00 94.75 195 MET A CA 1
ATOM 1504 C C . MET A 1 195 ? -2.896 -4.645 -7.824 1.00 94.75 195 MET A C 1
ATOM 1506 O O . MET A 1 195 ? -2.095 -3.967 -8.469 1.00 94.75 195 MET A O 1
ATOM 1510 N N . VAL A 1 196 ? -3.781 -5.448 -8.406 1.00 94.88 196 VAL A N 1
ATOM 1511 C CA . VAL A 1 196 ? -3.911 -5.566 -9.861 1.00 94.88 196 VAL A CA 1
ATOM 1512 C C . VAL A 1 196 ? -4.747 -4.410 -10.396 1.00 94.88 196 VAL A C 1
ATOM 1514 O O . VAL A 1 196 ? -5.857 -4.172 -9.923 1.00 94.88 196 VAL A O 1
ATOM 1517 N N . LEU A 1 197 ? -4.206 -3.710 -11.393 1.00 94.56 197 LEU A N 1
ATOM 1518 C CA . LEU A 1 197 ? -4.789 -2.544 -12.044 1.00 94.56 197 LEU A CA 1
ATOM 1519 C C . LEU A 1 197 ? -5.084 -2.870 -13.510 1.00 94.56 197 LEU A C 1
ATOM 1521 O O . LEU A 1 197 ? -4.175 -3.137 -14.305 1.00 94.56 197 LEU A O 1
ATOM 1525 N N . ARG A 1 198 ? -6.366 -2.818 -13.869 1.00 92.94 198 ARG A N 1
ATOM 1526 C CA . ARG A 1 198 ? -6.855 -3.062 -15.228 1.00 92.94 198 ARG A CA 1
ATOM 1527 C C . ARG A 1 198 ? -7.435 -1.769 -15.798 1.00 92.94 198 ARG A C 1
ATOM 1529 O O . ARG A 1 198 ? -8.346 -1.220 -15.178 1.00 92.94 198 ARG A O 1
ATOM 1536 N N . PRO A 1 199 ? -6.932 -1.260 -16.933 1.00 89.00 199 PRO A N 1
ATOM 1537 C CA . PRO A 1 199 ? -7.520 -0.087 -17.569 1.00 89.00 199 PRO A CA 1
ATOM 1538 C C . PRO A 1 199 ? -8.985 -0.347 -17.938 1.00 89.00 199 PRO A C 1
ATOM 1540 O O . PRO A 1 199 ? -9.321 -1.414 -18.454 1.00 89.00 199 PRO A O 1
ATOM 1543 N N . GLY A 1 200 ? -9.858 0.614 -17.653 1.00 83.75 200 GLY A N 1
ATOM 1544 C CA . GLY A 1 200 ? -11.246 0.623 -18.103 1.00 83.75 200 GLY A CA 1
ATOM 1545 C C . GLY A 1 200 ? -11.390 1.149 -19.534 1.00 83.75 200 GLY A C 1
ATOM 1546 O O . GLY A 1 200 ? -10.413 1.494 -20.194 1.00 83.75 200 GLY A O 1
ATOM 1547 N N . ALA A 1 201 ? -12.635 1.244 -20.013 1.00 71.00 201 ALA A N 1
ATOM 1548 C CA . ALA A 1 201 ? -12.945 1.721 -21.368 1.00 71.00 201 ALA A CA 1
ATOM 1549 C C . ALA A 1 201 ? -12.607 3.209 -21.595 1.00 71.00 201 ALA A C 1
ATOM 1551 O O . ALA A 1 201 ? -12.381 3.629 -22.729 1.00 71.00 201 ALA A O 1
ATOM 1552 N N . HIS A 1 202 ? -12.566 4.002 -20.519 1.00 65.62 202 HIS A N 1
ATOM 1553 C CA . HIS A 1 202 ? -12.237 5.423 -20.550 1.00 65.62 202 HIS A CA 1
ATOM 1554 C C . HIS A 1 202 ? -11.132 5.706 -19.540 1.00 65.62 202 HIS A C 1
ATOM 1556 O O . HIS A 1 202 ? -11.377 5.801 -18.339 1.00 65.62 202 HIS A O 1
ATOM 1562 N N . GLU A 1 203 ? -9.905 5.824 -20.033 1.00 62.00 203 GLU A N 1
ATOM 1563 C CA . GLU A 1 203 ? -8.774 6.202 -19.201 1.00 62.00 203 GLU A CA 1
ATOM 1564 C C . GLU A 1 203 ? -8.793 7.719 -18.980 1.00 62.00 203 GLU A C 1
ATOM 1566 O O . GLU A 1 203 ? -8.759 8.507 -19.928 1.00 62.00 203 GLU A O 1
ATOM 1571 N N . VAL A 1 204 ? -8.876 8.138 -17.718 1.00 69.56 204 VAL A N 1
ATOM 1572 C CA . VAL A 1 204 ? -8.841 9.554 -17.347 1.00 69.56 204 VAL A CA 1
ATOM 1573 C C . VAL A 1 204 ? -7.411 9.909 -16.944 1.00 69.56 204 VAL A C 1
ATOM 1575 O O . VAL A 1 204 ? -6.719 9.141 -16.273 1.00 69.56 204 VAL A O 1
ATOM 1578 N N . SER A 1 205 ? -6.939 11.094 -17.340 1.00 83.19 205 SER A N 1
ATOM 1579 C CA . SER A 1 205 ? -5.636 11.596 -16.893 1.00 83.19 205 SER A CA 1
ATOM 1580 C C . SER A 1 205 ? -5.582 11.646 -15.363 1.00 83.19 205 SER A C 1
ATOM 1582 O O . SER A 1 205 ? -6.316 12.411 -14.741 1.00 83.19 205 SER A O 1
ATOM 1584 N N . VAL A 1 206 ? -4.647 10.908 -14.759 1.00 88.56 206 VAL A N 1
ATOM 1585 C CA . VAL A 1 206 ? -4.393 10.980 -13.314 1.00 88.56 206 VAL A CA 1
ATOM 1586 C C . VAL A 1 206 ? -3.826 12.368 -12.992 1.00 88.56 206 VAL A C 1
ATOM 1588 O O . VAL A 1 206 ? -2.778 12.727 -13.549 1.00 88.56 206 VAL A O 1
ATOM 1591 N N . PRO A 1 207 ? -4.459 13.180 -12.129 1.00 89.25 207 PRO A N 1
ATOM 1592 C CA . PRO A 1 207 ? -3.951 14.508 -11.802 1.00 89.25 207 PRO A CA 1
ATOM 1593 C C . PRO A 1 207 ? -2.603 14.401 -11.093 1.00 89.25 207 PRO A C 1
ATOM 1595 O O . PRO A 1 207 ? -2.334 13.437 -10.379 1.00 89.25 207 PRO A O 1
ATOM 1598 N N . ARG A 1 208 ? -1.724 15.385 -11.300 1.00 91.25 208 ARG A N 1
ATOM 1599 C CA . ARG A 1 208 ? -0.411 15.405 -10.647 1.00 91.25 208 ARG A CA 1
ATOM 1600 C C . ARG A 1 208 ? -0.578 15.842 -9.183 1.00 91.25 208 ARG A C 1
ATOM 1602 O O . ARG A 1 208 ? -0.984 16.983 -8.969 1.00 91.25 208 ARG A O 1
ATOM 1609 N N . PRO A 1 209 ? -0.225 15.004 -8.195 1.00 89.44 209 PRO A N 1
ATOM 1610 C CA . PRO A 1 209 ? -0.277 15.416 -6.799 1.00 89.44 209 PRO A CA 1
ATOM 1611 C C . PRO A 1 209 ? 0.746 16.524 -6.490 1.00 89.44 209 PRO A C 1
ATOM 1613 O O . PRO A 1 209 ? 1.822 16.560 -7.107 1.00 89.44 209 PRO A O 1
ATOM 1616 N N . PRO A 1 210 ? 0.463 17.412 -5.517 1.00 87.94 210 PRO A N 1
ATOM 1617 C CA . PRO A 1 210 ? 1.420 18.417 -5.069 1.00 87.94 210 PRO A CA 1
ATOM 1618 C C . PRO A 1 210 ? 2.714 17.768 -4.563 1.00 87.94 210 PRO A C 1
ATOM 1620 O O . PRO A 1 210 ? 2.674 16.853 -3.735 1.00 87.94 210 PRO A O 1
ATOM 1623 N N . ARG A 1 211 ? 3.865 18.267 -5.035 1.00 88.56 211 ARG A N 1
ATOM 1624 C CA . ARG A 1 211 ? 5.190 17.853 -4.552 1.00 88.56 211 ARG A CA 1
ATOM 1625 C C . ARG A 1 211 ? 5.643 18.799 -3.433 1.00 88.56 211 ARG A C 1
ATOM 1627 O O . ARG A 1 211 ? 5.821 19.989 -3.704 1.00 88.56 211 ARG A O 1
ATOM 1634 N N . PRO A 1 212 ? 5.850 18.319 -2.197 1.00 85.31 212 PRO A N 1
ATOM 1635 C CA . PRO A 1 212 ? 6.410 19.155 -1.143 1.00 85.31 212 PRO A CA 1
ATOM 1636 C C . PRO A 1 212 ? 7.875 19.519 -1.438 1.00 85.31 212 PRO A C 1
ATOM 1638 O O . PRO A 1 212 ? 8.604 18.755 -2.070 1.00 85.31 212 PRO A O 1
ATOM 1641 N N . LYS A 1 213 ? 8.307 20.695 -0.971 1.00 87.69 213 LYS A N 1
ATOM 1642 C CA . LYS A 1 213 ? 9.707 21.145 -1.061 1.00 87.69 213 LYS A CA 1
ATOM 1643 C C . LYS A 1 213 ? 10.588 20.387 -0.058 1.00 87.69 213 LYS A C 1
ATOM 1645 O O . LYS A 1 213 ? 10.092 19.980 0.992 1.00 87.69 213 LYS A O 1
ATOM 1650 N N . GLY A 1 214 ? 11.883 20.256 -0.354 1.00 82.25 214 GLY A N 1
ATOM 1651 C CA . GLY A 1 214 ? 12.870 19.700 0.576 1.00 82.25 214 GLY A CA 1
ATOM 1652 C C . GLY A 1 214 ? 12.810 18.179 0.736 1.00 82.25 214 GLY A C 1
ATOM 1653 O O . GLY A 1 214 ? 13.234 17.660 1.768 1.00 82.25 214 GLY A O 1
ATOM 1654 N N . LEU A 1 215 ? 12.267 17.454 -0.249 1.00 84.06 215 LEU A N 1
ATOM 1655 C CA . LEU A 1 215 ? 12.249 15.985 -0.234 1.00 84.06 215 LEU A CA 1
ATOM 1656 C C . LEU A 1 215 ? 13.657 15.399 -0.288 1.00 84.06 215 LEU A C 1
ATOM 1658 O O . LEU A 1 215 ? 13.935 14.393 0.352 1.00 84.06 215 LEU A O 1
ATOM 1662 N N . GLU A 1 216 ? 14.547 16.061 -1.012 1.00 84.06 216 GLU A N 1
ATOM 1663 C CA . GLU A 1 216 ? 15.967 15.758 -1.115 1.00 84.06 216 GLU A CA 1
ATOM 1664 C C . GLU A 1 216 ? 16.665 15.744 0.251 1.00 84.06 216 GLU A C 1
ATOM 1666 O O . GLU A 1 216 ? 17.563 14.939 0.464 1.00 84.06 216 GLU A O 1
ATOM 1671 N N . HIS A 1 217 ? 16.202 16.544 1.218 1.00 82.00 217 HIS A N 1
ATOM 1672 C CA . HIS A 1 217 ? 16.740 16.551 2.582 1.00 82.00 217 HIS A CA 1
ATOM 1673 C C . HIS A 1 217 ? 16.316 15.329 3.406 1.00 82.00 217 HIS A C 1
ATOM 1675 O O . HIS A 1 217 ? 16.792 15.144 4.524 1.00 82.00 217 HIS A O 1
ATOM 1681 N N . LEU A 1 218 ? 15.392 14.509 2.892 1.00 78.88 218 LEU A N 1
ATOM 1682 C CA . LEU A 1 218 ? 15.059 13.227 3.503 1.00 78.88 218 LEU A CA 1
ATOM 1683 C C . LEU A 1 218 ? 16.068 12.137 3.151 1.00 78.88 218 LEU A C 1
ATOM 1685 O O . LEU A 1 218 ? 16.087 11.122 3.848 1.00 78.88 218 LEU A O 1
ATOM 1689 N N . LEU A 1 219 ? 16.867 12.330 2.097 1.00 77.50 219 LEU A N 1
ATOM 1690 C CA . LEU A 1 219 ? 17.919 11.391 1.749 1.00 77.50 219 LEU A CA 1
ATOM 1691 C C . LEU A 1 219 ? 19.054 11.519 2.756 1.00 77.50 219 LEU A C 1
ATOM 1693 O O . LEU A 1 219 ? 19.553 12.621 2.996 1.00 77.50 219 LEU A O 1
ATOM 1697 N N . PRO A 1 220 ? 19.471 10.406 3.359 1.00 66.94 220 PRO A N 1
ATOM 1698 C CA . PRO A 1 220 ? 20.583 10.451 4.273 1.00 66.94 220 PRO A CA 1
ATOM 1699 C C . PRO A 1 220 ? 21.911 10.665 3.530 1.00 66.94 220 PRO A C 1
ATOM 1701 O O . PRO A 1 220 ? 22.070 10.168 2.414 1.00 66.94 220 PRO A O 1
ATOM 1704 N N . PRO A 1 221 ? 22.892 11.357 4.142 1.00 65.00 221 PRO A N 1
ATOM 1705 C CA . PRO A 1 221 ? 24.209 11.566 3.532 1.00 65.00 221 PRO A CA 1
ATOM 1706 C C . PRO A 1 221 ? 24.997 10.255 3.381 1.00 65.00 221 PRO A C 1
ATOM 1708 O O . PRO A 1 221 ? 25.781 10.104 2.449 1.00 65.00 221 PRO A O 1
ATOM 1711 N N . ALA A 1 222 ? 24.760 9.301 4.281 1.00 67.81 222 ALA A N 1
ATOM 1712 C CA . ALA A 1 222 ? 25.207 7.919 4.202 1.00 67.81 222 ALA A CA 1
ATOM 1713 C C . ALA A 1 222 ? 24.103 7.033 4.785 1.00 67.81 222 ALA A C 1
ATOM 1715 O O . ALA A 1 222 ? 23.480 7.416 5.775 1.00 67.81 222 ALA A O 1
ATOM 1716 N N . ALA A 1 223 ? 23.861 5.878 4.171 1.00 66.44 223 ALA A N 1
ATOM 1717 C CA . ALA A 1 223 ? 22.929 4.878 4.671 1.00 66.44 223 ALA A CA 1
ATOM 1718 C C . ALA A 1 223 ? 23.609 3.516 4.705 1.00 66.44 223 ALA A C 1
ATOM 1720 O O . ALA A 1 223 ? 24.363 3.181 3.789 1.00 66.44 223 ALA A O 1
ATOM 1721 N N . GLU A 1 224 ? 23.331 2.768 5.765 1.00 66.44 224 GLU A N 1
ATOM 1722 C CA . GLU A 1 224 ? 23.733 1.370 5.882 1.00 66.44 224 GLU A CA 1
ATOM 1723 C C . GLU A 1 224 ? 22.679 0.460 5.246 1.00 66.44 224 GLU A C 1
ATOM 1725 O O . GLU A 1 224 ? 21.504 0.832 5.116 1.00 66.44 224 GLU A O 1
ATOM 1730 N N . ASP A 1 225 ? 23.119 -0.733 4.854 1.00 63.31 225 ASP A N 1
ATOM 1731 C CA . ASP A 1 225 ? 22.235 -1.800 4.402 1.00 63.31 225 ASP A CA 1
ATOM 1732 C C . ASP A 1 225 ? 21.415 -2.360 5.579 1.00 63.31 225 ASP A C 1
ATOM 1734 O O . ASP A 1 225 ? 21.685 -2.089 6.754 1.00 63.31 225 ASP A O 1
ATOM 1738 N N . THR A 1 226 ? 20.373 -3.129 5.262 1.00 62.22 226 THR A N 1
ATOM 1739 C CA . THR A 1 226 ? 19.447 -3.710 6.242 1.00 62.22 226 THR A CA 1
ATOM 1740 C C . THR A 1 226 ? 20.193 -4.418 7.387 1.00 62.22 226 THR A C 1
ATOM 1742 O O . THR A 1 226 ? 21.033 -5.281 7.124 1.00 62.22 226 THR A O 1
ATOM 1745 N N . PRO A 1 227 ? 19.898 -4.109 8.668 1.00 61.19 227 PRO A N 1
ATOM 1746 C CA . PRO A 1 227 ? 20.590 -4.733 9.790 1.00 61.19 227 PRO A CA 1
ATOM 1747 C C . PRO A 1 227 ? 20.319 -6.244 9.859 1.00 61.19 227 PRO A C 1
ATOM 1749 O O . PRO A 1 227 ? 19.242 -6.713 9.490 1.00 61.19 227 PRO A O 1
ATOM 1752 N N . LEU A 1 228 ? 21.275 -7.005 10.414 1.00 60.28 228 LEU A N 1
ATOM 1753 C CA . LEU A 1 228 ? 21.133 -8.450 10.643 1.00 60.28 228 LEU A CA 1
ATOM 1754 C C . LEU A 1 228 ? 19.843 -8.774 11.413 1.00 60.28 228 LEU A C 1
ATOM 1756 O O . LEU A 1 228 ? 19.567 -8.188 12.465 1.00 60.28 228 LEU A O 1
ATOM 1760 N N . LEU A 1 229 ? 19.077 -9.752 10.915 1.00 64.12 229 LEU A N 1
ATOM 1761 C CA . LEU A 1 229 ? 17.792 -10.115 11.510 1.00 64.12 229 LEU A CA 1
ATOM 1762 C C . LEU A 1 229 ? 17.969 -10.641 12.942 1.00 64.12 229 LEU A C 1
ATOM 1764 O O . LEU A 1 229 ? 18.547 -11.714 13.154 1.00 64.12 229 LEU A O 1
ATOM 1768 N N . ASN A 1 230 ? 17.398 -9.936 13.922 1.00 72.31 230 ASN A N 1
ATOM 1769 C CA . ASN A 1 230 ? 17.289 -10.454 15.284 1.00 72.31 230 ASN A CA 1
ATOM 1770 C C . ASN A 1 230 ? 16.357 -11.694 15.326 1.00 72.31 230 ASN A C 1
ATOM 1772 O O . ASN A 1 230 ? 15.543 -11.909 14.419 1.00 72.31 230 ASN A O 1
ATOM 1776 N N . PRO A 1 231 ? 16.407 -12.523 16.387 1.00 77.50 231 PRO A N 1
ATOM 1777 C CA . PRO A 1 231 ? 15.570 -13.724 16.478 1.00 77.50 231 PRO A CA 1
ATOM 1778 C C . PRO A 1 231 ? 14.057 -13.456 16.397 1.00 77.50 231 PRO A C 1
ATOM 1780 O O . PRO A 1 231 ? 13.289 -14.325 15.985 1.00 77.50 231 PRO A O 1
ATOM 1783 N N . VAL A 1 232 ? 13.595 -12.264 16.792 1.00 79.75 232 VAL A N 1
ATOM 1784 C CA . VAL A 1 232 ? 12.181 -11.869 16.675 1.00 79.75 232 VAL A CA 1
ATOM 1785 C C . VAL A 1 232 ? 11.789 -11.712 15.210 1.00 79.75 232 VAL A C 1
ATOM 1787 O O . VAL A 1 232 ? 10.789 -12.288 14.790 1.00 79.75 232 VAL A O 1
ATOM 1790 N N . LEU A 1 233 ? 12.589 -10.985 14.437 1.00 82.50 233 LEU A N 1
ATOM 1791 C CA . LEU A 1 233 ? 12.358 -10.734 13.027 1.00 82.50 233 LEU A CA 1
ATOM 1792 C C . LEU A 1 233 ? 12.442 -12.022 12.211 1.00 82.50 233 LEU A C 1
ATOM 1794 O O . LEU A 1 233 ? 11.544 -12.270 11.420 1.00 82.50 233 LEU A O 1
ATOM 1798 N N . ARG A 1 234 ? 13.406 -12.908 12.497 1.00 84.12 234 ARG A N 1
ATOM 1799 C CA . ARG A 1 234 ? 13.464 -14.244 11.871 1.00 84.12 234 ARG A CA 1
ATOM 1800 C C . ARG A 1 234 ? 12.192 -15.060 12.099 1.00 84.12 234 ARG A C 1
ATOM 1802 O O . ARG A 1 234 ? 11.717 -15.732 11.188 1.00 84.12 234 ARG A O 1
ATOM 1809 N N . ARG A 1 235 ? 11.619 -15.011 13.311 1.00 86.81 235 ARG A N 1
ATOM 1810 C CA . ARG A 1 235 ? 10.344 -15.691 13.608 1.00 86.81 235 ARG A CA 1
ATOM 1811 C C . ARG A 1 235 ? 9.182 -15.097 12.820 1.00 86.81 235 ARG A C 1
ATOM 1813 O O . ARG A 1 235 ? 8.354 -15.858 12.333 1.00 86.81 235 ARG A O 1
ATOM 1820 N N . VAL A 1 236 ? 9.116 -13.770 12.713 1.00 88.50 236 VAL A N 1
ATOM 1821 C CA . VAL A 1 236 ? 8.088 -13.079 11.921 1.00 88.50 236 VAL A CA 1
ATOM 1822 C C . VAL A 1 236 ? 8.222 -13.424 10.439 1.00 88.50 236 VAL A C 1
ATOM 1824 O O . VAL A 1 236 ? 7.229 -13.763 9.810 1.00 88.50 236 VAL A O 1
ATOM 1827 N N . ASP A 1 237 ? 9.439 -13.391 9.911 1.00 86.31 237 ASP A N 1
ATOM 1828 C CA . ASP A 1 237 ? 9.750 -13.704 8.519 1.00 86.31 237 ASP A CA 1
ATOM 1829 C C . ASP A 1 237 ? 9.388 -15.159 8.174 1.00 86.31 237 ASP A C 1
ATOM 1831 O O . ASP A 1 237 ? 8.607 -15.428 7.261 1.00 86.31 237 ASP A O 1
ATOM 1835 N N . THR A 1 238 ? 9.798 -16.101 9.031 1.00 88.31 238 THR A N 1
ATOM 1836 C CA . THR A 1 238 ? 9.402 -17.517 8.926 1.00 88.31 238 THR A CA 1
ATOM 1837 C C . THR A 1 238 ? 7.882 -17.687 8.981 1.00 88.31 238 THR A C 1
ATOM 1839 O O . THR A 1 238 ? 7.319 -18.502 8.250 1.00 88.31 238 THR A O 1
ATOM 1842 N N . PHE A 1 239 ? 7.200 -16.954 9.867 1.00 90.44 239 PHE A N 1
ATOM 1843 C CA . PHE A 1 239 ? 5.743 -16.991 9.962 1.00 90.44 239 PHE A CA 1
ATOM 1844 C C . PHE A 1 239 ? 5.095 -16.478 8.674 1.00 90.44 239 PHE A C 1
ATOM 1846 O O . PHE A 1 239 ? 4.238 -17.167 8.128 1.00 90.44 239 PHE A O 1
ATOM 1853 N N . HIS A 1 240 ? 5.537 -15.330 8.157 1.00 89.50 240 HIS A N 1
ATOM 1854 C CA . HIS A 1 240 ? 5.031 -14.756 6.915 1.00 89.50 240 HIS A CA 1
ATOM 1855 C C . HIS A 1 240 ? 5.207 -15.715 5.733 1.00 89.50 240 HIS A C 1
ATOM 1857 O O . HIS A 1 240 ? 4.236 -15.989 5.030 1.00 89.50 240 HIS A O 1
ATOM 1863 N N . GLY A 1 241 ? 6.386 -16.327 5.580 1.00 86.25 241 GLY A N 1
ATOM 1864 C CA . GLY A 1 241 ? 6.637 -17.312 4.524 1.00 86.25 241 GLY A CA 1
ATOM 1865 C C . GLY A 1 241 ? 5.647 -18.484 4.542 1.00 86.25 241 GLY A C 1
ATOM 1866 O O . GLY A 1 241 ? 5.189 -18.927 3.492 1.00 86.25 241 GLY A O 1
ATOM 1867 N N . ARG A 1 242 ? 5.221 -18.938 5.731 1.00 86.62 242 ARG A N 1
ATOM 1868 C CA . ARG A 1 242 ? 4.185 -19.982 5.865 1.00 86.62 242 ARG A CA 1
ATOM 1869 C C . ARG A 1 242 ? 2.793 -19.506 5.451 1.00 86.62 242 ARG A C 1
ATOM 1871 O O . ARG A 1 242 ? 1.990 -20.327 5.023 1.00 86.62 242 ARG A O 1
ATOM 1878 N N . THR A 1 243 ? 2.498 -18.209 5.563 1.00 82.06 243 THR A N 1
ATOM 1879 C CA . THR A 1 243 ? 1.203 -17.648 5.135 1.00 82.06 243 THR A CA 1
ATOM 1880 C C . THR A 1 243 ? 1.062 -17.545 3.617 1.00 82.06 243 THR A C 1
ATOM 1882 O O . THR A 1 243 ? -0.058 -17.510 3.119 1.00 82.06 243 THR A O 1
ATOM 1885 N N . LEU A 1 244 ? 2.175 -17.555 2.873 1.00 76.06 244 LEU A N 1
ATOM 1886 C CA . LEU A 1 244 ? 2.175 -17.449 1.409 1.00 76.06 244 LEU A CA 1
ATOM 1887 C C . LEU A 1 244 ? 1.816 -18.762 0.692 1.00 76.06 244 LEU A C 1
ATOM 1889 O O . LEU A 1 244 ? 1.542 -18.738 -0.504 1.00 76.06 244 LEU A O 1
ATOM 1893 N N . GLY A 1 245 ? 1.821 -19.898 1.397 1.00 66.75 245 GLY A N 1
ATOM 1894 C CA . GLY A 1 245 ? 1.509 -21.216 0.828 1.00 66.75 245 GLY A CA 1
ATOM 1895 C C . GLY A 1 245 ? 0.019 -21.574 0.785 1.00 66.75 245 GLY A C 1
ATOM 1896 O O . GLY A 1 245 ? -0.306 -22.706 0.442 1.00 66.75 245 GLY A O 1
ATOM 1897 N N . GLY A 1 246 ? -0.868 -20.661 1.194 1.00 66.31 246 GLY A N 1
ATOM 1898 C CA . GLY A 1 246 ? -2.318 -20.872 1.193 1.00 66.31 246 GLY A CA 1
ATOM 1899 C C . GLY A 1 246 ? -2.983 -20.595 -0.158 1.00 66.31 246 GLY A C 1
ATOM 1900 O O . GLY A 1 246 ? -2.352 -20.099 -1.093 1.00 66.31 246 GLY A O 1
ATOM 1901 N N . ASP A 1 247 ? -4.283 -20.887 -0.234 1.00 64.12 247 ASP A N 1
ATOM 1902 C CA . ASP A 1 247 ? -5.093 -20.594 -1.415 1.00 64.12 247 ASP A CA 1
ATOM 1903 C C . ASP A 1 247 ? -5.104 -19.095 -1.722 1.00 64.12 247 ASP A C 1
ATOM 1905 O O . ASP A 1 247 ? -5.193 -18.237 -0.836 1.00 64.12 247 ASP A O 1
ATOM 1909 N N . ARG A 1 248 ? -5.022 -18.772 -3.013 1.00 70.94 248 ARG A N 1
ATOM 1910 C CA . ARG A 1 248 ? -5.078 -17.385 -3.466 1.00 70.94 248 ARG A CA 1
ATOM 1911 C C . ARG A 1 248 ? -6.496 -16.871 -3.387 1.00 70.94 248 ARG A C 1
ATOM 1913 O O . ARG A 1 248 ? -7.408 -17.444 -3.977 1.00 70.94 248 ARG A O 1
ATOM 1920 N N . ALA A 1 249 ? -6.647 -15.731 -2.732 1.00 70.12 249 ALA A N 1
ATOM 1921 C CA . ALA A 1 249 ? -7.885 -14.981 -2.743 1.00 70.12 249 ALA A CA 1
ATOM 1922 C C . ALA A 1 249 ? -7.712 -13.762 -3.648 1.00 70.12 249 ALA A C 1
ATOM 1924 O O . ALA A 1 249 ? -6.754 -12.999 -3.509 1.00 70.12 249 ALA A O 1
ATOM 1925 N N . THR A 1 250 ? -8.656 -13.575 -4.569 1.00 77.19 250 THR A N 1
ATOM 1926 C CA . THR A 1 250 ? -8.880 -12.267 -5.186 1.00 77.19 250 THR A CA 1
ATOM 1927 C C . THR A 1 250 ? -10.020 -11.611 -4.438 1.00 77.19 250 THR A C 1
ATOM 1929 O O . THR A 1 250 ? -11.124 -12.151 -4.410 1.00 77.19 250 THR A O 1
ATOM 1932 N N . LEU A 1 251 ? -9.748 -10.457 -3.843 1.00 72.62 251 LEU A N 1
ATOM 1933 C CA . LEU A 1 251 ? -10.763 -9.661 -3.175 1.00 72.62 251 LEU A CA 1
ATOM 1934 C C . LEU A 1 251 ? -11.148 -8.492 -4.092 1.00 72.62 251 LEU A C 1
ATOM 1936 O O . LEU A 1 251 ? -10.271 -7.701 -4.479 1.00 72.62 251 LEU A O 1
ATOM 1940 N N . PRO A 1 252 ? -12.432 -8.386 -4.485 1.00 70.12 252 PRO A N 1
ATOM 1941 C CA . PRO A 1 252 ? -12.939 -7.145 -5.044 1.00 70.12 252 PRO A CA 1
ATOM 1942 C C . PRO A 1 252 ? -12.770 -6.017 -4.020 1.00 70.12 252 PRO A C 1
ATOM 1944 O O . PRO A 1 252 ? -12.671 -6.262 -2.820 1.00 70.12 252 PRO A O 1
ATOM 1947 N N . LEU A 1 253 ? -12.668 -4.785 -4.512 1.00 71.75 253 LEU A N 1
ATOM 1948 C CA . LEU A 1 253 ? -12.554 -3.596 -3.674 1.00 71.75 253 LEU A CA 1
ATOM 1949 C C . LEU A 1 253 ? -13.748 -2.693 -3.948 1.00 71.75 253 LEU A C 1
ATOM 1951 O O . LEU A 1 253 ? -14.027 -2.383 -5.111 1.00 71.75 253 LEU A O 1
ATOM 1955 N N . SER A 1 254 ? -14.430 -2.283 -2.883 1.00 64.00 254 SER A N 1
ATOM 1956 C CA . SER A 1 254 ? -15.579 -1.376 -2.925 1.00 64.00 254 SER A CA 1
ATOM 1957 C C . SER A 1 254 ? -15.278 -0.098 -3.703 1.00 64.00 254 SER A C 1
ATOM 1959 O O . SER A 1 254 ? -14.164 0.428 -3.655 1.00 64.00 254 SER A O 1
ATOM 1961 N N . ASP A 1 255 ? -16.303 0.427 -4.384 1.00 60.88 255 ASP A N 1
ATOM 1962 C CA . ASP A 1 255 ? -16.234 1.735 -5.034 1.00 60.88 255 ASP A CA 1
ATOM 1963 C C . ASP A 1 255 ? -16.082 2.842 -3.970 1.00 60.88 255 ASP A C 1
ATOM 1965 O O . ASP A 1 255 ? -16.980 3.015 -3.141 1.00 60.88 255 ASP A O 1
ATOM 1969 N N . PRO A 1 256 ? -14.997 3.640 -3.986 1.00 53.72 256 PRO A N 1
ATOM 1970 C CA . PRO A 1 256 ? -14.784 4.767 -3.079 1.00 53.72 256 PRO A CA 1
ATOM 1971 C C . PRO A 1 256 ? -15.852 5.859 -3.173 1.00 53.72 256 PRO A C 1
ATOM 1973 O O . PRO A 1 256 ? -15.885 6.744 -2.313 1.00 53.72 256 PRO A O 1
ATOM 1976 N N . ALA A 1 257 ? -16.711 5.845 -4.196 1.00 51.69 257 ALA A N 1
ATOM 1977 C CA . ALA A 1 257 ? -17.902 6.687 -4.254 1.00 51.69 257 ALA A CA 1
ATOM 1978 C C . ALA A 1 257 ? -18.824 6.489 -3.032 1.00 51.69 257 ALA A C 1
ATOM 1980 O O . ALA A 1 257 ? -19.593 7.396 -2.704 1.00 51.69 257 ALA A O 1
ATOM 1981 N N . CYS A 1 258 ? -18.690 5.373 -2.300 1.00 47.53 258 CYS A N 1
ATOM 1982 C CA . CYS A 1 258 ? -19.388 5.110 -1.038 1.00 47.53 258 CYS A CA 1
ATOM 1983 C C . CYS A 1 258 ? -19.135 6.162 0.064 1.00 47.53 258 CYS A C 1
ATOM 1985 O O . CYS A 1 258 ? -19.944 6.309 0.979 1.00 47.53 258 CYS A O 1
ATOM 1987 N N . TRP A 1 259 ? -18.068 6.968 -0.036 1.00 53.97 259 TRP A N 1
ATOM 1988 C CA . TRP A 1 259 ? -17.746 8.018 0.945 1.00 53.97 259 TRP A CA 1
ATOM 1989 C C . TRP A 1 259 ? -18.394 9.384 0.656 1.00 53.97 259 TRP A C 1
ATOM 1991 O O . TRP A 1 259 ? -18.187 10.338 1.412 1.00 53.97 259 TRP A O 1
ATOM 2001 N N . GLY A 1 260 ? -19.213 9.475 -0.397 1.00 49.22 260 GLY A N 1
ATOM 2002 C CA . GLY A 1 260 ? -20.084 10.612 -0.690 1.00 49.22 260 GLY A CA 1
ATOM 2003 C C . GLY A 1 260 ? -19.708 11.390 -1.962 1.00 49.22 260 GLY A C 1
ATOM 2004 O O . GLY A 1 260 ? -18.525 11.514 -2.303 1.00 49.22 260 GLY A O 1
ATOM 2005 N N . PRO A 1 261 ? -20.708 11.948 -2.671 1.00 45.03 261 PRO A N 1
ATOM 2006 C CA . PRO A 1 261 ? -20.497 12.696 -3.907 1.00 45.03 261 PRO A CA 1
ATOM 2007 C C . PRO A 1 261 ? -19.666 13.969 -3.673 1.00 45.03 261 PRO A C 1
ATOM 2009 O O . PRO A 1 261 ? -19.835 14.663 -2.673 1.00 45.03 261 PRO A O 1
ATOM 2012 N N . GLY A 1 262 ? -18.776 14.295 -4.617 1.00 52.94 262 GLY A N 1
ATOM 2013 C CA . GLY A 1 262 ? -18.036 15.567 -4.632 1.00 52.94 262 GLY A CA 1
ATOM 2014 C C . GLY A 1 262 ? -16.769 15.629 -3.770 1.00 52.94 262 GLY A C 1
ATOM 2015 O O . GLY A 1 262 ? -16.167 16.696 -3.660 1.00 52.94 262 GLY A O 1
ATOM 2016 N N . THR A 1 263 ? -16.325 14.516 -3.179 1.00 61.62 263 THR A N 1
ATOM 2017 C CA . THR A 1 263 ? -15.026 14.454 -2.489 1.00 61.62 263 THR A CA 1
ATOM 2018 C C . THR A 1 263 ? -13.886 14.321 -3.508 1.00 61.62 263 THR A C 1
ATOM 2020 O O . THR A 1 263 ? -13.721 13.283 -4.154 1.00 61.62 263 THR A O 1
ATOM 2023 N N . GLY A 1 264 ? -13.123 15.404 -3.697 1.00 68.38 264 GLY A N 1
ATOM 2024 C CA . GLY A 1 264 ? -11.923 15.421 -4.544 1.00 68.38 264 GLY A CA 1
ATOM 2025 C C . GLY A 1 264 ? -10.837 14.462 -4.043 1.00 68.38 264 GLY A C 1
ATOM 2026 O O . GLY A 1 264 ? -10.896 13.967 -2.916 1.00 68.38 264 GLY A O 1
ATOM 2027 N N . LEU A 1 265 ? -9.820 14.193 -4.867 1.00 71.94 265 LEU A N 1
ATOM 2028 C CA . LEU A 1 265 ? -8.693 13.337 -4.465 1.00 71.94 265 LEU A CA 1
ATOM 2029 C C . LEU A 1 265 ? -7.953 13.895 -3.236 1.00 71.94 265 LEU A C 1
ATOM 2031 O O . LEU A 1 265 ? -7.470 13.162 -2.375 1.00 71.94 265 LEU A O 1
ATOM 2035 N N . GLU A 1 266 ? -7.943 15.216 -3.129 1.00 73.12 266 GLU A N 1
ATOM 2036 C CA . GLU A 1 266 ? -7.297 16.006 -2.095 1.00 73.12 266 GLU A CA 1
ATOM 2037 C C . GLU A 1 266 ? -7.875 15.730 -0.699 1.00 73.12 266 GLU A C 1
ATOM 2039 O O . GLU A 1 266 ? -7.123 15.634 0.274 1.00 73.12 266 GLU A O 1
ATOM 2044 N N . SER A 1 267 ? -9.194 15.539 -0.583 1.00 70.88 267 SER A N 1
ATOM 2045 C CA . SER A 1 267 ? -9.858 15.494 0.727 1.00 70.88 267 SER A CA 1
ATOM 2046 C C . SER A 1 267 ? -9.491 14.257 1.550 1.00 70.88 267 SER A C 1
ATOM 2048 O O . SER A 1 267 ? -9.494 14.299 2.779 1.00 70.88 267 SER A O 1
ATOM 2050 N N . TRP A 1 268 ? -9.173 13.137 0.897 1.00 71.94 268 TRP A N 1
ATOM 2051 C CA . TRP A 1 268 ? -8.807 11.887 1.574 1.00 71.94 268 TRP A CA 1
ATOM 2052 C C . TRP A 1 268 ? -7.300 11.623 1.561 1.00 71.94 268 TRP A C 1
ATOM 2054 O O . TRP A 1 268 ? -6.781 10.985 2.478 1.00 71.94 268 TRP A O 1
ATOM 2064 N N . ALA A 1 269 ? -6.585 12.138 0.563 1.00 76.31 269 ALA A N 1
ATOM 2065 C CA . ALA A 1 269 ? -5.159 11.900 0.422 1.00 76.31 269 ALA A CA 1
ATOM 2066 C C . ALA A 1 269 ? -4.314 12.985 1.119 1.00 76.31 269 ALA A C 1
ATOM 2068 O O . ALA A 1 269 ? -3.353 12.662 1.824 1.00 76.31 269 ALA A O 1
ATOM 2069 N N . ASP A 1 270 ? -4.693 14.263 0.991 1.00 78.19 270 ASP A N 1
ATOM 2070 C CA . ASP A 1 270 ? -3.914 15.393 1.509 1.00 78.19 270 ASP A CA 1
ATOM 2071 C C . ASP A 1 270 ? -4.446 15.938 2.848 1.00 78.19 270 ASP A C 1
ATOM 2073 O O . ASP A 1 270 ? -3.647 16.184 3.764 1.00 78.19 270 ASP A O 1
ATOM 2077 N N . ASP A 1 271 ? -5.769 16.041 3.012 1.00 78.44 271 ASP A N 1
ATOM 2078 C CA . ASP A 1 271 ? -6.390 16.624 4.215 1.00 78.44 271 ASP A CA 1
ATOM 2079 C C . ASP A 1 271 ? -6.545 15.638 5.385 1.00 78.44 271 ASP A C 1
ATOM 2081 O O . ASP A 1 271 ? -6.677 16.048 6.545 1.00 78.44 271 ASP A O 1
ATOM 2085 N N . ARG A 1 272 ? -6.469 14.327 5.122 1.00 82.06 272 ARG A N 1
ATOM 2086 C CA . ARG A 1 272 ? -6.533 13.290 6.162 1.00 82.06 272 ARG A CA 1
ATOM 2087 C C . ARG A 1 272 ? -5.435 13.498 7.201 1.00 82.06 272 ARG A C 1
ATOM 2089 O O . ARG A 1 272 ? -4.268 13.715 6.872 1.00 82.06 272 ARG A O 1
ATOM 2096 N N . TYR A 1 273 ? -5.766 13.307 8.472 1.00 81.06 273 TYR A N 1
ATOM 2097 C CA . TYR A 1 273 ? -4.781 13.197 9.541 1.00 81.06 273 TYR A CA 1
ATOM 2098 C C . TYR A 1 273 ? -5.231 12.223 10.623 1.00 81.06 273 TYR A C 1
ATOM 2100 O O . TYR A 1 273 ? -6.417 11.956 10.794 1.00 81.06 273 TYR A O 1
ATOM 2108 N N . SER A 1 274 ? -4.262 11.677 11.353 1.00 81.50 274 SER A N 1
ATOM 2109 C CA . SER A 1 274 ? -4.539 10.853 12.526 1.00 81.50 274 SER A CA 1
ATOM 2110 C C . SER A 1 274 ? -4.671 11.780 13.733 1.00 81.50 274 SER A C 1
ATOM 2112 O O . SER A 1 274 ? -3.690 12.406 14.146 1.00 81.50 274 SER A O 1
ATOM 2114 N N . ALA A 1 275 ? -5.891 11.931 14.253 1.00 82.00 275 ALA A N 1
ATOM 2115 C CA . ALA A 1 275 ? -6.146 12.774 15.414 1.00 82.00 275 ALA A CA 1
ATOM 2116 C C . ALA A 1 275 ? -5.378 12.246 16.635 1.00 82.00 275 ALA A C 1
ATOM 2118 O O . ALA A 1 275 ? -5.439 11.061 16.945 1.00 82.00 275 ALA A O 1
ATOM 2119 N N . LYS A 1 276 ? -4.645 13.133 17.320 1.00 73.31 276 LYS A N 1
ATOM 2120 C CA . LYS A 1 276 ? -3.901 12.773 18.540 1.00 73.31 276 LYS A CA 1
ATOM 2121 C C . LYS A 1 276 ? -4.802 12.701 19.767 1.00 73.31 276 LYS A C 1
ATOM 2123 O O . LYS A 1 276 ? -4.581 11.872 20.633 1.00 73.31 276 LYS A O 1
ATOM 2128 N N . ASN A 1 277 ? -5.790 13.590 19.817 1.00 75.94 277 ASN A N 1
ATOM 2129 C CA . ASN A 1 277 ? -6.729 13.736 20.918 1.00 75.94 277 ASN A CA 1
ATOM 2130 C C . ASN A 1 277 ? -8.138 13.877 20.347 1.00 75.94 277 ASN A C 1
ATOM 2132 O O . ASN A 1 277 ? -8.325 14.450 19.269 1.00 75.94 277 ASN A O 1
ATOM 2136 N N . PHE A 1 278 ? -9.121 13.404 21.103 1.00 80.56 278 PHE A N 1
ATOM 2137 C CA . PHE A 1 278 ? -10.536 13.542 20.782 1.00 80.56 278 PHE A CA 1
ATOM 2138 C C . PHE A 1 278 ? -11.184 14.521 21.759 1.00 80.56 278 PHE A C 1
ATOM 2140 O O . PHE A 1 278 ? -10.781 14.608 22.918 1.00 80.56 278 PHE A O 1
ATOM 2147 N N . ARG A 1 279 ? -12.172 15.285 21.283 1.00 80.56 279 ARG A N 1
ATOM 2148 C CA . ARG A 1 279 ? -12.937 16.198 22.140 1.00 80.56 279 ARG A CA 1
ATOM 2149 C C . ARG A 1 279 ? -13.828 15.402 23.089 1.00 80.56 279 ARG A C 1
ATOM 2151 O O . ARG A 1 279 ? -14.220 14.274 22.795 1.00 80.56 279 ARG A O 1
ATOM 2158 N N . GLU A 1 280 ? -14.177 16.020 24.210 1.00 77.81 280 GLU A N 1
ATOM 2159 C CA . GLU A 1 280 ? -15.127 15.432 25.156 1.00 77.81 280 GLU A CA 1
ATOM 2160 C C . GLU A 1 280 ? -16.600 15.644 24.788 1.00 77.81 280 GLU A C 1
ATOM 2162 O O . GLU A 1 280 ? -17.493 15.098 25.432 1.00 77.81 280 GLU A O 1
ATOM 2167 N N . THR A 1 281 ? -16.856 16.413 23.736 1.00 85.62 281 THR A N 1
ATOM 2168 C CA . THR A 1 281 ? -18.198 16.701 23.240 1.00 85.62 281 THR A CA 1
ATOM 2169 C C . THR A 1 281 ? -18.772 15.519 22.471 1.00 85.62 281 THR A C 1
ATOM 2171 O O . THR A 1 281 ? -18.031 14.777 21.819 1.00 85.62 281 THR A O 1
ATOM 2174 N N . SER A 1 282 ? -20.096 15.390 22.498 1.00 85.88 282 SER A N 1
ATOM 2175 C CA . SER A 1 282 ? -20.805 14.448 21.637 1.00 85.88 282 SER A CA 1
ATOM 2176 C C . SER A 1 282 ? -20.560 14.740 20.157 1.00 85.88 282 SER A C 1
ATOM 2178 O O . SER A 1 282 ? -20.270 15.874 19.769 1.00 85.88 282 SER A O 1
ATOM 2180 N N . VAL A 1 283 ? -20.640 13.694 19.337 1.00 88.56 283 VAL A N 1
ATOM 2181 C CA . VAL A 1 283 ? -20.630 13.801 17.876 1.00 88.56 283 VAL A CA 1
ATOM 2182 C C . VAL A 1 283 ? -22.051 13.645 17.327 1.00 88.56 283 VAL A C 1
ATOM 2184 O O . VAL A 1 283 ? -22.835 12.884 17.902 1.00 88.56 283 VAL A O 1
ATOM 2187 N N . PRO A 1 284 ? -22.383 14.295 16.199 1.00 91.19 284 PRO A N 1
ATOM 2188 C CA . PRO A 1 284 ? -23.686 14.126 15.564 1.00 91.19 284 PRO A CA 1
ATOM 2189 C C . PRO A 1 284 ? -23.937 12.673 15.148 1.00 91.19 284 PRO A C 1
ATOM 2191 O O . PRO A 1 284 ? -23.028 12.011 14.634 1.00 91.19 284 PRO A O 1
ATOM 2194 N N . VAL A 1 285 ? -25.182 12.202 15.279 1.00 87.06 285 VAL A N 1
ATOM 2195 C CA . VAL A 1 285 ? -25.597 10.846 14.857 1.00 87.06 285 VAL A CA 1
ATOM 2196 C C . VAL A 1 285 ? -25.266 10.547 13.395 1.00 87.06 285 VAL A C 1
ATOM 2198 O O . VAL A 1 285 ? -24.827 9.445 13.075 1.00 87.06 285 VAL A O 1
ATOM 2201 N N . ALA A 1 286 ? -25.321 11.563 12.532 1.00 85.31 286 ALA A N 1
ATOM 2202 C CA . ALA A 1 286 ? -24.961 11.448 11.122 1.00 85.31 286 ALA A CA 1
ATOM 2203 C C . ALA A 1 286 ? -23.526 10.924 10.901 1.00 85.31 286 ALA A C 1
ATOM 2205 O O . ALA A 1 286 ? -23.240 10.306 9.878 1.00 85.31 286 ALA A O 1
ATOM 2206 N N . LEU A 1 287 ? -22.592 11.149 11.837 1.00 83.88 287 LEU A N 1
ATOM 2207 C CA . LEU A 1 287 ? -21.241 10.588 11.739 1.00 83.88 287 LEU A CA 1
ATOM 2208 C C . LEU A 1 287 ? -21.239 9.072 11.980 1.00 83.88 287 LEU A C 1
ATOM 2210 O O . LEU A 1 287 ? -20.543 8.349 11.270 1.00 83.88 287 LEU A O 1
ATOM 2214 N N . LEU A 1 288 ? -22.021 8.601 12.956 1.00 82.69 288 LEU A N 1
ATOM 2215 C CA . LEU A 1 288 ? -22.191 7.176 13.241 1.00 82.69 288 LEU A CA 1
ATOM 2216 C C . LEU A 1 288 ? -22.885 6.468 12.073 1.00 82.69 288 LEU A C 1
ATOM 2218 O O . LEU A 1 288 ? -22.450 5.394 11.669 1.00 82.69 288 LEU A O 1
ATOM 2222 N N . GLU A 1 289 ? -23.907 7.090 11.486 1.00 82.81 289 GLU A N 1
ATOM 2223 C CA . GLU A 1 289 ? -24.607 6.562 10.310 1.00 82.81 289 GLU A CA 1
ATOM 2224 C C . GLU A 1 289 ? -23.683 6.445 9.097 1.00 82.81 289 GLU A C 1
ATOM 2226 O O . GLU A 1 289 ? -23.680 5.409 8.433 1.00 82.81 289 GLU A O 1
ATOM 2231 N N . ARG A 1 290 ? -22.836 7.455 8.846 1.00 81.06 290 ARG A N 1
ATOM 2232 C CA . ARG A 1 290 ? -21.809 7.379 7.794 1.00 81.06 290 ARG A CA 1
ATOM 2233 C C . ARG A 1 290 ? -20.791 6.274 8.057 1.00 81.06 290 ARG A C 1
ATOM 2235 O O . ARG A 1 290 ? -20.440 5.553 7.131 1.00 81.06 290 ARG A O 1
ATOM 2242 N N . ALA A 1 291 ? -20.325 6.120 9.298 1.00 81.19 291 ALA A N 1
ATOM 2243 C CA . ALA A 1 291 ? -19.402 5.043 9.654 1.00 81.19 291 ALA A CA 1
ATOM 2244 C C . ALA A 1 291 ? -20.045 3.659 9.460 1.00 81.19 291 ALA A C 1
ATOM 2246 O O . ALA A 1 291 ? -19.408 2.751 8.933 1.00 81.19 291 ALA A O 1
ATOM 2247 N N . ALA A 1 292 ? -21.320 3.513 9.831 1.00 80.69 292 ALA A N 1
ATOM 2248 C CA . ALA A 1 292 ? -22.087 2.294 9.606 1.00 80.69 292 ALA A CA 1
ATOM 2249 C C . ALA A 1 292 ? -22.306 2.008 8.118 1.00 80.69 292 ALA A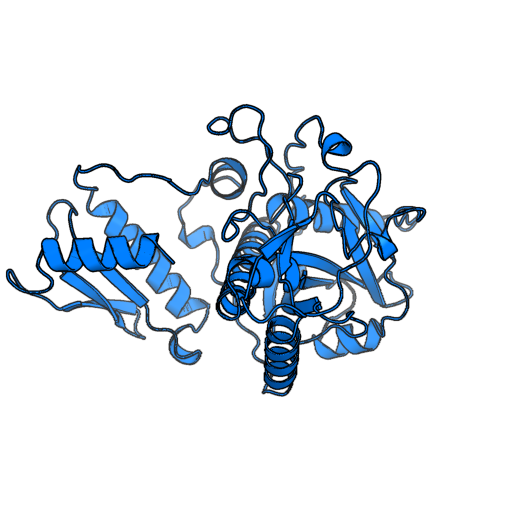 C 1
ATOM 2251 O O . ALA A 1 292 ? -22.208 0.855 7.710 1.00 80.69 292 ALA A O 1
ATOM 2252 N N . GLN A 1 293 ? -22.569 3.037 7.309 1.00 79.62 293 GLN A N 1
ATOM 2253 C CA . GLN A 1 293 ? -22.706 2.885 5.864 1.00 79.62 293 GLN A CA 1
ATOM 2254 C C . GLN A 1 293 ? -21.397 2.427 5.224 1.00 79.62 293 GLN A C 1
ATOM 2256 O O . GLN A 1 293 ? -21.388 1.423 4.527 1.00 79.62 293 GLN A O 1
ATOM 2261 N N . ALA A 1 294 ? -20.281 3.072 5.551 1.00 77.69 294 ALA A N 1
ATOM 2262 C CA . ALA A 1 294 ? -18.984 2.653 5.042 1.00 77.69 294 ALA A CA 1
ATOM 2263 C C . ALA A 1 294 ? -18.612 1.219 5.448 1.00 77.69 294 ALA A C 1
ATOM 2265 O O . ALA A 1 294 ? -18.059 0.467 4.650 1.00 77.69 294 ALA A O 1
ATOM 2266 N N . ALA A 1 295 ? -18.936 0.823 6.683 1.00 77.31 295 ALA A N 1
ATOM 2267 C CA . ALA A 1 295 ? -18.736 -0.546 7.140 1.00 77.31 295 ALA A CA 1
ATOM 2268 C C . ALA A 1 295 ? -19.606 -1.549 6.362 1.00 77.31 295 ALA A C 1
ATOM 2270 O O . ALA A 1 295 ? -19.113 -2.610 5.989 1.00 77.31 295 ALA A O 1
ATOM 2271 N N . ARG A 1 296 ? -20.876 -1.210 6.083 1.00 78.06 296 ARG A N 1
ATOM 2272 C CA . ARG A 1 296 ? -21.766 -2.011 5.223 1.00 78.06 296 ARG A CA 1
ATOM 2273 C C . ARG A 1 296 ? -21.189 -2.193 3.830 1.00 78.06 296 ARG A C 1
ATOM 2275 O O . ARG A 1 296 ? -21.150 -3.316 3.341 1.00 78.06 296 ARG A O 1
ATOM 2282 N N . ASP A 1 297 ? -20.745 -1.100 3.223 1.00 74.75 297 ASP A N 1
ATOM 2283 C CA . ASP A 1 297 ? -20.224 -1.110 1.860 1.00 74.75 297 ASP A CA 1
ATOM 2284 C C . ASP A 1 297 ? -18.954 -1.965 1.774 1.00 74.75 297 ASP A C 1
ATOM 2286 O O . ASP A 1 297 ? -18.829 -2.772 0.857 1.00 74.75 297 ASP A O 1
ATOM 2290 N N . ALA A 1 298 ? -18.075 -1.885 2.780 1.00 70.06 298 ALA A N 1
ATOM 2291 C CA . ALA A 1 298 ? -16.901 -2.749 2.883 1.00 70.06 298 ALA A CA 1
ATOM 2292 C C . ALA A 1 298 ? -17.272 -4.234 3.067 1.00 70.06 298 ALA A C 1
ATOM 2294 O O . ALA A 1 298 ? -16.711 -5.096 2.395 1.00 70.06 298 ALA A O 1
ATOM 2295 N N . VAL A 1 299 ? -18.242 -4.566 3.932 1.00 69.88 299 VAL A N 1
ATOM 2296 C CA . VAL A 1 299 ? -18.697 -5.961 4.112 1.00 69.88 299 VAL A CA 1
ATOM 2297 C C . VAL A 1 299 ? -19.296 -6.522 2.821 1.00 69.88 299 VAL A C 1
ATOM 2299 O O . VAL A 1 299 ? -18.953 -7.637 2.426 1.00 69.88 299 VAL A O 1
ATOM 2302 N N . ALA A 1 300 ? -20.150 -5.746 2.152 1.00 67.56 300 ALA A N 1
ATOM 2303 C CA . ALA A 1 300 ? -20.844 -6.167 0.941 1.00 67.56 300 ALA A CA 1
ATOM 2304 C C . ALA A 1 300 ? -19.908 -6.290 -0.271 1.00 67.56 300 ALA A C 1
ATOM 2306 O O . ALA A 1 300 ? -20.060 -7.217 -1.066 1.00 67.56 300 ALA A O 1
ATOM 2307 N N . ALA A 1 301 ? -18.958 -5.365 -0.427 1.00 64.56 301 ALA A N 1
ATOM 2308 C CA . ALA A 1 301 ? -18.101 -5.306 -1.605 1.00 64.56 301 ALA A CA 1
ATOM 2309 C C . ALA A 1 301 ? -16.797 -6.092 -1.464 1.00 64.56 301 ALA A C 1
ATOM 2311 O O . ALA A 1 301 ? -16.354 -6.675 -2.447 1.00 64.56 301 ALA A O 1
ATOM 2312 N N . ASP A 1 302 ? -16.196 -6.127 -0.273 1.00 60.75 302 ASP A N 1
ATOM 2313 C CA . ASP A 1 302 ? -14.869 -6.724 -0.073 1.00 60.75 302 ASP A CA 1
ATOM 2314 C C . ASP A 1 302 ? -14.964 -8.170 0.443 1.00 60.75 302 ASP A C 1
ATOM 2316 O O . ASP A 1 302 ? -13.950 -8.837 0.647 1.00 60.75 302 ASP A O 1
ATOM 2320 N N . GLY A 1 303 ? -16.185 -8.667 0.684 1.00 57.03 303 GLY A N 1
ATOM 2321 C CA . GLY A 1 303 ? -16.422 -10.004 1.223 1.00 57.03 303 GLY A CA 1
ATOM 2322 C C . GLY A 1 303 ? -15.828 -10.188 2.621 1.00 57.03 303 GLY A C 1
ATOM 2323 O O . GLY A 1 303 ? -15.408 -11.291 2.964 1.00 57.03 303 GLY A O 1
ATOM 2324 N N . ALA A 1 304 ? -15.767 -9.123 3.431 1.00 59.09 304 ALA A N 1
ATOM 2325 C CA . ALA A 1 304 ? -15.108 -9.133 4.740 1.00 59.09 304 ALA A CA 1
ATOM 2326 C C . ALA A 1 304 ? -15.597 -10.283 5.646 1.00 59.09 304 ALA A C 1
ATOM 2328 O O . ALA A 1 304 ? -14.788 -10.943 6.301 1.00 59.09 304 ALA A O 1
ATOM 2329 N N . SER A 1 305 ? -16.896 -10.596 5.606 1.00 55.03 305 SER A N 1
ATOM 2330 C CA . SER A 1 305 ? -17.483 -11.742 6.312 1.00 55.03 305 SER A CA 1
ATOM 2331 C C . SER A 1 305 ? -16.973 -13.094 5.803 1.00 55.03 305 SER A C 1
ATOM 2333 O O . SER A 1 305 ? -16.676 -13.979 6.602 1.00 55.03 305 SER A O 1
ATOM 2335 N N . ALA A 1 306 ? -16.776 -13.248 4.488 1.00 54.69 306 ALA A N 1
ATOM 2336 C CA . ALA A 1 306 ? -16.168 -14.447 3.901 1.00 54.69 306 ALA A CA 1
ATOM 2337 C C . ALA A 1 306 ? -14.687 -14.606 4.301 1.00 54.69 306 ALA A C 1
ATOM 2339 O O . ALA A 1 306 ? -14.175 -15.722 4.337 1.00 54.69 306 ALA A O 1
ATOM 2340 N N . ALA A 1 307 ? -14.019 -13.506 4.666 1.00 60.78 307 ALA A N 1
ATOM 2341 C CA . ALA A 1 307 ? -12.675 -13.499 5.244 1.00 60.78 307 ALA A CA 1
ATOM 2342 C C . ALA A 1 307 ? -12.657 -13.655 6.783 1.00 60.78 307 ALA A C 1
ATOM 2344 O O . ALA A 1 307 ? -11.592 -13.562 7.396 1.00 60.78 307 ALA A O 1
ATOM 2345 N N . GLY A 1 308 ? -13.813 -13.876 7.426 1.00 70.81 308 GLY A N 1
ATOM 2346 C CA . GLY A 1 308 ? -13.931 -14.019 8.882 1.00 70.81 308 GLY A CA 1
ATOM 2347 C C . GLY A 1 308 ? -13.742 -12.714 9.665 1.00 70.81 308 GLY A C 1
ATOM 2348 O O . GLY A 1 308 ? -13.429 -12.752 10.857 1.00 70.81 308 GLY A O 1
ATOM 2349 N N . ILE A 1 309 ? -13.895 -11.555 9.016 1.00 77.25 309 ILE A N 1
ATOM 2350 C CA . ILE A 1 309 ? -13.747 -10.235 9.637 1.00 77.25 309 ILE A CA 1
ATOM 2351 C C . ILE A 1 309 ? -15.119 -9.730 10.097 1.00 77.25 309 ILE A C 1
ATOM 2353 O O . ILE A 1 309 ? -15.967 -9.379 9.282 1.00 77.25 309 ILE A O 1
ATOM 2357 N N . GLY A 1 310 ? -15.314 -9.634 11.415 1.00 79.62 310 GLY A N 1
ATOM 2358 C CA . GLY A 1 310 ? -16.480 -8.981 12.017 1.00 79.62 310 GLY A CA 1
ATOM 2359 C C . GLY A 1 310 ? -16.250 -7.485 12.252 1.00 79.62 310 GLY A C 1
ATOM 2360 O O . GLY A 1 310 ? -15.170 -7.078 12.688 1.00 79.62 310 GLY A O 1
ATOM 2361 N N . VAL A 1 311 ? -17.274 -6.661 12.004 1.00 82.38 311 VAL A N 1
ATOM 2362 C CA . VAL A 1 311 ? -17.224 -5.212 12.256 1.00 82.38 311 VAL A CA 1
ATOM 2363 C C . VAL A 1 311 ? -18.151 -4.836 13.409 1.00 82.38 311 VAL A C 1
ATOM 2365 O O . VAL A 1 311 ? -19.346 -5.134 13.399 1.00 82.38 311 VAL A O 1
ATOM 2368 N N . HIS A 1 312 ? -17.599 -4.124 14.394 1.00 84.19 312 HIS A N 1
ATOM 2369 C CA . HIS A 1 312 ? -18.338 -3.611 15.545 1.00 84.19 312 HIS A CA 1
ATOM 2370 C C . HIS A 1 312 ? -18.124 -2.101 15.693 1.00 84.19 312 HIS A C 1
ATOM 2372 O O . HIS A 1 312 ? -16.999 -1.607 15.613 1.00 84.19 312 HIS A O 1
ATOM 2378 N N . LEU A 1 313 ? -19.206 -1.371 15.950 1.00 82.94 313 LEU A N 1
ATOM 2379 C CA . LEU A 1 313 ? -19.225 0.064 16.213 1.00 82.94 313 LEU A CA 1
ATOM 2380 C C . LEU A 1 313 ? -19.551 0.296 17.685 1.00 82.94 313 LEU A C 1
ATOM 2382 O O . LEU A 1 313 ? -20.585 -0.150 18.168 1.00 82.94 313 LEU A O 1
ATOM 2386 N N . ILE A 1 314 ? -18.693 1.017 18.401 1.00 81.88 314 ILE A N 1
ATOM 2387 C CA . ILE A 1 314 ? -18.926 1.358 19.809 1.00 81.88 314 ILE A CA 1
ATOM 2388 C C . ILE A 1 314 ? -19.376 2.817 19.883 1.00 81.88 314 ILE A C 1
ATOM 2390 O O . ILE A 1 314 ? -18.590 3.725 19.607 1.00 81.88 314 ILE A O 1
ATOM 2394 N N . ALA A 1 315 ? -20.635 3.046 20.258 1.00 83.12 315 ALA A N 1
ATOM 2395 C CA . ALA A 1 315 ? -21.177 4.380 20.502 1.00 83.12 315 ALA A CA 1
ATOM 2396 C C . ALA A 1 315 ? -21.042 4.736 21.987 1.00 83.12 315 ALA A C 1
ATOM 2398 O O . ALA A 1 315 ? -21.373 3.935 22.858 1.00 83.12 315 ALA A O 1
ATOM 2399 N N . VAL A 1 316 ? -20.542 5.943 22.272 1.00 80.81 316 VAL A N 1
ATOM 2400 C CA . VAL A 1 316 ? -20.344 6.440 23.650 1.00 80.81 316 VAL A CA 1
ATOM 2401 C C . VAL A 1 316 ? -20.950 7.822 23.840 1.00 80.81 316 VAL A C 1
ATOM 2403 O O . VAL A 1 316 ? -21.737 8.040 24.746 1.00 80.81 316 VAL A O 1
ATOM 2406 N N . ARG A 1 317 ? -20.587 8.774 22.980 1.00 82.12 317 ARG A N 1
ATOM 2407 C CA . ARG A 1 317 ? -21.092 10.152 23.021 1.00 82.12 317 ARG A CA 1
ATOM 2408 C C . ARG A 1 317 ? -21.583 10.538 21.638 1.00 82.12 317 ARG A C 1
ATOM 2410 O O . ARG A 1 317 ? -20.962 11.340 20.949 1.00 82.12 317 ARG A O 1
ATOM 2417 N N . VAL A 1 318 ? -22.645 9.876 21.200 1.00 87.25 318 VAL A N 1
ATOM 2418 C CA . VAL A 1 318 ? -23.298 10.144 19.919 1.00 87.25 318 VAL A CA 1
ATOM 2419 C C . VAL A 1 318 ? -24.665 10.739 20.226 1.00 87.25 318 VAL A C 1
ATOM 2421 O O . VAL A 1 318 ? -25.431 10.165 20.994 1.00 87.25 318 VAL A O 1
ATOM 2424 N N . GLU A 1 319 ? -24.945 11.921 19.683 1.00 89.25 319 GLU A N 1
ATOM 2425 C CA . GLU A 1 319 ? -26.198 12.641 19.932 1.00 89.25 319 GLU A CA 1
ATOM 2426 C C . GLU A 1 319 ? -27.407 11.760 19.595 1.00 89.25 319 GLU A C 1
ATOM 2428 O O . GLU A 1 319 ? -27.488 11.216 18.500 1.00 89.25 319 GLU A O 1
ATOM 2433 N N . GLY A 1 320 ? -28.337 11.589 20.537 1.00 83.56 320 GLY A N 1
ATOM 2434 C CA . GLY A 1 320 ? -29.560 10.808 20.316 1.00 83.56 320 GLY A CA 1
ATOM 2435 C C . GLY A 1 320 ? -29.376 9.290 20.171 1.00 83.56 320 GLY A C 1
ATOM 2436 O O . GLY A 1 320 ? -30.370 8.598 19.972 1.00 83.56 320 GLY A O 1
ATOM 2437 N N . ALA A 1 321 ? -28.156 8.756 20.297 1.00 81.06 321 ALA A N 1
ATOM 2438 C CA . ALA A 1 321 ? -27.896 7.317 20.261 1.00 81.06 321 ALA A CA 1
ATOM 2439 C C . ALA A 1 321 ? -27.492 6.785 21.650 1.00 81.06 321 ALA A C 1
ATOM 2441 O O . ALA A 1 321 ? -26.785 7.473 22.394 1.00 81.06 321 ALA A O 1
ATOM 2442 N N . PRO A 1 322 ? -27.919 5.563 22.023 1.00 73.00 322 PRO A N 1
ATOM 2443 C CA . PRO A 1 322 ? -27.523 4.957 23.289 1.00 73.00 322 PRO A CA 1
ATOM 2444 C C . PRO A 1 322 ? -26.020 4.637 23.316 1.00 73.00 322 PRO A C 1
ATOM 2446 O O . PRO A 1 322 ? -25.397 4.400 22.278 1.00 73.00 322 PRO A O 1
ATOM 2449 N N . VAL A 1 323 ? -25.445 4.571 24.522 1.00 80.06 323 VAL A N 1
ATOM 2450 C CA . VAL A 1 323 ? -24.134 3.937 24.718 1.00 80.06 323 VAL A CA 1
ATOM 2451 C C . VAL A 1 323 ? -24.296 2.448 24.430 1.00 80.06 323 VAL A C 1
ATOM 2453 O O . VAL A 1 323 ? -25.186 1.807 24.985 1.00 80.06 323 VAL A O 1
ATOM 2456 N N . GLY A 1 324 ? -23.486 1.898 23.529 1.00 79.94 324 GLY A N 1
ATOM 2457 C CA . GLY A 1 324 ? -23.785 0.586 22.964 1.00 79.94 324 GLY A CA 1
ATOM 2458 C C . GLY A 1 324 ? -22.702 0.029 22.056 1.00 79.94 324 GLY A C 1
ATOM 2459 O O . GLY A 1 324 ? -21.798 0.751 21.627 1.00 79.94 324 GLY A O 1
ATOM 2460 N N . VAL A 1 325 ? -22.831 -1.257 21.724 1.00 83.88 325 VAL A N 1
ATOM 2461 C CA . VAL A 1 325 ? -22.061 -1.894 20.652 1.00 83.88 325 VAL A CA 1
ATOM 2462 C C . VAL A 1 325 ? -23.012 -2.299 19.531 1.00 83.88 325 VAL A C 1
ATOM 2464 O O . VAL A 1 325 ? -23.847 -3.180 19.693 1.00 83.88 325 VAL A O 1
ATOM 2467 N N . GLY A 1 326 ? -22.882 -1.666 18.373 1.00 83.06 326 GLY A N 1
ATOM 2468 C CA . GLY A 1 326 ? -23.526 -2.091 17.139 1.00 83.06 326 GLY A CA 1
ATOM 2469 C C . GLY A 1 326 ? -22.673 -3.155 16.465 1.00 83.06 326 GLY A C 1
ATOM 2470 O O . GLY A 1 326 ? -21.533 -2.882 16.103 1.00 83.06 326 GLY A O 1
ATOM 2471 N N . THR A 1 327 ? -23.201 -4.360 16.284 1.00 85.94 327 THR A N 1
ATOM 2472 C CA . THR A 1 327 ? -22.547 -5.417 15.501 1.00 85.94 327 THR A CA 1
ATOM 2473 C C . THR A 1 327 ? -23.123 -5.426 14.099 1.00 85.94 327 THR A C 1
ATOM 2475 O O . THR A 1 327 ? -24.341 -5.491 13.937 1.00 85.94 327 THR A O 1
ATOM 2478 N N . LEU A 1 328 ? -22.259 -5.321 13.094 1.00 83.25 328 LEU A N 1
ATOM 2479 C CA . LEU A 1 328 ? -22.673 -5.391 11.703 1.00 83.25 328 LEU A CA 1
ATOM 2480 C C . LEU A 1 328 ? -22.824 -6.861 11.297 1.00 83.25 328 LEU A C 1
ATOM 2482 O O . LEU A 1 328 ? -21.871 -7.625 11.423 1.00 83.25 328 LEU A O 1
ATOM 2486 N N . THR A 1 329 ? -24.018 -7.257 10.856 1.00 80.62 329 THR A N 1
ATOM 2487 C CA . THR A 1 329 ? -24.274 -8.607 10.338 1.00 80.62 329 THR A CA 1
ATOM 2488 C C . THR A 1 329 ? -23.785 -8.745 8.902 1.00 80.62 329 THR A C 1
ATOM 2490 O O . THR A 1 329 ? -23.571 -7.747 8.211 1.00 80.62 329 THR A O 1
ATOM 2493 N N . ASP A 1 330 ? -23.687 -9.986 8.430 1.00 73.38 330 ASP A N 1
ATOM 2494 C CA . ASP A 1 330 ? -23.302 -10.302 7.050 1.00 73.38 330 ASP A CA 1
ATOM 2495 C C . ASP A 1 330 ? -24.307 -9.752 6.023 1.00 73.38 330 ASP A C 1
ATOM 2497 O O . ASP A 1 330 ? -23.935 -9.412 4.905 1.00 73.38 330 ASP A O 1
ATOM 2501 N N . GLU A 1 331 ? -25.574 -9.564 6.415 1.00 74.06 331 GLU A N 1
ATOM 2502 C CA . GLU A 1 331 ? -26.583 -8.881 5.587 1.00 74.06 331 GLU A CA 1
ATOM 2503 C C . GLU A 1 331 ? -26.486 -7.345 5.658 1.00 74.06 331 GLU A C 1
ATOM 2505 O O . GLU A 1 331 ? -27.395 -6.636 5.223 1.00 74.06 331 GLU A O 1
ATOM 2510 N N . GLY A 1 332 ? -25.431 -6.809 6.274 1.00 73.12 332 GLY A N 1
ATOM 2511 C CA . GLY A 1 332 ? -25.207 -5.378 6.438 1.00 73.12 332 GLY A CA 1
ATOM 2512 C C . GLY A 1 332 ? -26.116 -4.710 7.474 1.00 73.12 332 GLY A C 1
ATOM 2513 O O . GLY A 1 332 ? -26.207 -3.486 7.513 1.00 73.12 332 GLY A O 1
ATOM 2514 N N . ARG A 1 333 ? -26.811 -5.444 8.348 1.00 78.25 333 ARG A N 1
ATOM 2515 C CA . ARG A 1 333 ? -27.657 -4.811 9.377 1.00 78.25 333 ARG A CA 1
ATOM 2516 C C . ARG A 1 333 ? -26.835 -4.491 10.613 1.00 78.25 333 ARG A C 1
ATOM 2518 O O . ARG A 1 333 ? -26.056 -5.316 11.068 1.00 78.25 333 ARG A O 1
ATOM 2525 N N . LEU A 1 334 ? -27.033 -3.308 11.193 1.00 80.44 334 LEU A N 1
ATOM 2526 C CA . LEU A 1 334 ? -26.394 -2.959 12.459 1.00 80.44 334 LEU A CA 1
ATOM 2527 C C . LEU A 1 334 ? -27.308 -3.356 13.621 1.00 80.44 334 LEU A C 1
ATOM 2529 O O . LEU A 1 334 ? -28.338 -2.725 13.851 1.00 80.44 334 LEU A O 1
ATOM 2533 N N . VAL A 1 335 ? -26.928 -4.407 14.343 1.00 84.50 335 VAL A N 1
ATOM 2534 C CA . VAL A 1 335 ? -27.656 -4.906 15.511 1.00 84.50 335 VAL A CA 1
ATOM 2535 C C . VAL A 1 335 ? -26.996 -4.357 16.765 1.00 84.50 335 VAL A C 1
ATOM 2537 O O . VAL A 1 335 ? -25.875 -4.730 17.110 1.00 84.50 335 VAL A O 1
ATOM 2540 N N . TRP A 1 336 ? -27.691 -3.451 17.443 1.00 82.12 336 TRP A N 1
ATOM 2541 C CA . TRP A 1 336 ? -27.222 -2.884 18.700 1.00 82.12 336 TRP A CA 1
ATOM 2542 C C . TRP A 1 336 ? -27.439 -3.870 19.836 1.00 82.12 336 TRP A C 1
ATOM 2544 O O . TRP A 1 336 ? -28.563 -4.284 20.111 1.00 82.12 336 TRP A O 1
ATOM 2554 N N . SER A 1 337 ? -26.349 -4.229 20.502 1.00 77.31 337 SER A N 1
ATOM 2555 C CA . SER A 1 337 ? -26.376 -4.901 21.786 1.00 77.31 337 SER A CA 1
ATOM 2556 C C . SER A 1 337 ? -25.937 -3.927 22.872 1.00 77.31 337 SER A C 1
ATOM 2558 O O . SER A 1 337 ? -24.991 -3.142 22.727 1.00 77.31 337 SER A O 1
ATOM 2560 N N . GLY A 1 338 ? -26.687 -3.964 23.965 1.00 64.75 338 GLY A N 1
ATOM 2561 C CA . GLY A 1 338 ? -26.467 -3.110 25.113 1.00 64.75 338 GLY A CA 1
ATOM 2562 C C . GLY A 1 338 ? -27.743 -2.483 25.650 1.00 64.75 338 GLY A C 1
ATOM 2563 O O . GLY A 1 338 ? -28.776 -2.442 24.987 1.00 64.75 338 GLY A O 1
ATOM 2564 N N . GLY A 1 339 ? -27.657 -2.025 26.888 1.00 55.94 339 GLY A N 1
ATOM 2565 C CA . GLY A 1 339 ? -28.701 -1.308 27.609 1.00 55.94 339 GLY A CA 1
ATOM 2566 C C . GLY A 1 339 ? -28.058 -0.223 28.476 1.00 55.94 339 GLY A C 1
ATOM 2567 O O . GLY A 1 339 ? -26.842 -0.047 28.404 1.00 55.94 339 GLY A O 1
ATOM 2568 N N . PRO A 1 340 ? -28.819 0.478 29.334 1.00 53.75 340 PRO A N 1
ATOM 2569 C CA . PRO A 1 340 ? -28.274 1.545 30.183 1.00 53.75 340 PRO A CA 1
ATOM 2570 C C . PRO A 1 340 ? -27.064 1.123 31.046 1.00 53.75 340 PRO A C 1
ATOM 2572 O O . PRO A 1 340 ? -26.297 1.980 31.476 1.00 53.75 340 PRO A O 1
ATOM 2575 N N . GLU A 1 341 ? -26.855 -0.181 31.262 1.00 57.31 341 GLU A N 1
ATOM 2576 C CA . GLU A 1 341 ? -25.777 -0.729 32.093 1.00 57.31 341 GLU A CA 1
ATOM 2577 C C . GLU A 1 341 ? -24.590 -1.343 31.316 1.00 57.31 341 GLU A C 1
ATOM 2579 O O . GLU A 1 341 ? -23.494 -1.458 31.873 1.00 57.31 341 GLU A O 1
ATOM 2584 N N . TRP A 1 342 ? -24.746 -1.715 30.036 1.00 62.38 342 TRP A N 1
ATOM 2585 C CA . TRP A 1 342 ? -23.690 -2.391 29.266 1.00 62.38 342 TRP A CA 1
ATOM 2586 C C . TRP A 1 342 ? -23.684 -2.023 27.777 1.00 62.38 342 TRP A C 1
ATOM 2588 O O . TRP A 1 342 ? -24.726 -2.148 27.143 1.00 62.38 342 TRP A O 1
ATOM 2598 N N . PRO A 1 343 ? -22.516 -1.699 27.192 1.00 64.25 343 PRO A N 1
ATOM 2599 C CA . PRO A 1 343 ? -21.322 -1.239 27.894 1.00 64.25 343 PRO A CA 1
ATOM 2600 C C . PRO A 1 343 ? -21.627 0.079 28.626 1.00 64.25 343 PRO A C 1
ATOM 2602 O O . PRO A 1 343 ? -22.176 1.001 28.035 1.00 64.25 343 PRO A O 1
ATOM 2605 N N . SER A 1 344 ? -21.249 0.202 29.903 1.00 72.38 344 SER A N 1
ATOM 2606 C CA . SER A 1 344 ? -21.300 1.502 30.588 1.00 72.38 344 SER A CA 1
ATOM 2607 C C . SER A 1 344 ? -20.358 2.506 29.915 1.00 72.38 344 SER A C 1
ATOM 2609 O O . SER A 1 344 ? -19.384 2.114 29.266 1.00 72.38 344 SER A O 1
ATOM 2611 N N . GLU A 1 345 ? -20.568 3.810 30.109 1.00 74.00 345 GLU A N 1
ATOM 2612 C CA . GLU A 1 345 ? -19.650 4.822 29.567 1.00 74.00 345 GLU A CA 1
ATOM 2613 C C . GLU A 1 345 ? -18.197 4.570 30.017 1.00 74.00 345 GLU A C 1
ATOM 2615 O O . GLU A 1 345 ? -17.266 4.662 29.220 1.00 74.00 345 GLU A O 1
ATOM 2620 N N . ALA A 1 346 ? -17.991 4.159 31.272 1.00 76.69 346 ALA A N 1
ATOM 2621 C CA . ALA A 1 346 ? -16.672 3.807 31.799 1.00 76.69 346 ALA A CA 1
ATOM 2622 C C . ALA A 1 346 ? -16.054 2.580 31.102 1.00 76.69 346 ALA A C 1
ATOM 2624 O O . ALA A 1 346 ? -14.844 2.529 30.871 1.00 76.69 346 ALA A O 1
ATOM 2625 N N . MET A 1 347 ? -16.865 1.574 30.765 1.00 74.62 347 MET A N 1
ATOM 2626 C CA . MET A 1 347 ? -16.441 0.417 29.972 1.00 74.62 347 MET A CA 1
ATOM 2627 C C . MET A 1 347 ? -16.056 0.851 28.555 1.00 74.62 347 MET A C 1
ATOM 2629 O O . MET A 1 347 ? -14.963 0.537 28.089 1.00 74.62 347 MET A O 1
ATOM 2633 N N . ALA A 1 348 ? -16.910 1.630 27.896 1.00 70.75 348 ALA A N 1
ATOM 2634 C CA . ALA A 1 348 ? -16.670 2.081 26.536 1.00 70.75 348 ALA A CA 1
ATOM 2635 C C . ALA A 1 348 ? -15.452 3.019 26.441 1.00 70.75 348 ALA A C 1
ATOM 2637 O O . ALA A 1 348 ? -14.653 2.902 25.513 1.00 70.75 348 ALA A O 1
ATOM 2638 N N . ARG A 1 349 ? -15.224 3.869 27.453 1.00 71.88 349 ARG A N 1
ATOM 2639 C CA . ARG A 1 349 ? -13.990 4.661 27.605 1.00 71.88 349 ARG A CA 1
ATOM 2640 C C . ARG A 1 349 ? -12.756 3.777 27.775 1.00 71.88 349 ARG A C 1
ATOM 2642 O O . ARG A 1 349 ? -11.736 4.063 27.158 1.00 71.88 349 ARG A O 1
ATOM 2649 N N . ARG A 1 350 ? -12.835 2.697 28.562 1.00 73.12 350 ARG A N 1
ATOM 2650 C CA . ARG A 1 350 ? -11.730 1.731 28.708 1.00 73.12 350 ARG A CA 1
ATOM 2651 C C . ARG A 1 350 ? -11.415 1.017 27.398 1.00 73.12 350 ARG A C 1
ATOM 2653 O O . ARG A 1 350 ? -10.242 0.902 27.061 1.00 73.12 350 ARG A O 1
ATOM 2660 N N . VAL A 1 351 ? -12.431 0.597 26.642 1.00 68.69 351 VAL A N 1
ATOM 2661 C CA . VAL A 1 351 ? -12.232 0.006 25.309 1.00 68.69 351 VAL A CA 1
ATOM 2662 C C . VAL A 1 351 ? -11.615 1.030 24.357 1.00 68.69 351 VAL A C 1
ATOM 2664 O O . VAL A 1 351 ? -10.607 0.734 23.725 1.00 68.69 351 VAL A O 1
ATOM 2667 N N . GLY A 1 352 ? -12.133 2.262 24.326 1.00 66.88 352 GLY A N 1
ATOM 2668 C CA . GLY A 1 352 ? -11.556 3.351 23.536 1.00 66.88 352 GLY A CA 1
ATOM 2669 C C . GLY A 1 352 ? -10.087 3.620 23.880 1.00 66.88 352 GLY A C 1
ATOM 2670 O O . GLY A 1 352 ? -9.253 3.695 22.981 1.00 66.88 352 GLY A O 1
ATOM 2671 N N . ALA A 1 353 ? -9.744 3.686 25.169 1.00 67.88 353 ALA A N 1
ATOM 2672 C CA . ALA A 1 353 ? -8.367 3.857 25.632 1.00 67.88 353 ALA A CA 1
ATOM 2673 C C . ALA A 1 353 ? -7.470 2.660 25.265 1.00 67.88 353 ALA A C 1
ATOM 2675 O O . ALA A 1 353 ? -6.321 2.845 24.867 1.00 67.88 353 ALA A O 1
ATOM 2676 N N . ALA A 1 354 ? -7.992 1.432 25.349 1.00 64.62 354 ALA A N 1
ATOM 2677 C CA . ALA A 1 354 ? -7.273 0.232 24.932 1.00 64.62 354 ALA A CA 1
ATOM 2678 C C . ALA A 1 354 ? -7.012 0.215 23.418 1.00 64.62 354 ALA A C 1
ATOM 2680 O O . ALA A 1 354 ? -5.927 -0.180 23.007 1.00 64.62 354 ALA A O 1
ATOM 2681 N N . CYS A 1 355 ? -7.961 0.681 22.599 1.00 61.88 355 CYS A N 1
ATOM 2682 C CA . CYS A 1 355 ? -7.798 0.821 21.150 1.00 61.88 355 CYS A CA 1
ATOM 2683 C C . CYS A 1 355 ? -6.824 1.946 20.762 1.00 61.88 355 CYS A C 1
ATOM 2685 O O . CYS A 1 355 ? -6.141 1.826 19.751 1.00 61.88 355 CYS A O 1
ATOM 2687 N N . GLN A 1 356 ? -6.733 3.022 21.552 1.00 58.62 356 GLN A N 1
ATOM 2688 C CA . GLN A 1 356 ? -5.798 4.134 21.315 1.00 58.62 356 GLN A CA 1
ATOM 2689 C C . GLN A 1 356 ? -4.340 3.797 21.665 1.00 58.62 356 GLN A C 1
ATOM 2691 O O . GLN A 1 356 ? -3.430 4.412 21.118 1.00 58.62 356 GLN A O 1
ATOM 2696 N N . ASN A 1 357 ? -4.119 2.829 22.559 1.00 49.69 357 ASN A N 1
ATOM 2697 C CA . ASN A 1 357 ? -2.792 2.392 23.007 1.00 49.69 357 ASN A CA 1
ATOM 2698 C C . ASN A 1 357 ? -2.234 1.180 22.229 1.00 49.69 357 ASN A C 1
ATOM 2700 O O . ASN A 1 357 ? -1.259 0.572 22.686 1.00 49.69 357 ASN A O 1
ATOM 2704 N N . GLN A 1 358 ? -2.845 0.795 21.099 1.00 44.28 358 GLN A N 1
ATOM 2705 C CA . GLN A 1 358 ? -2.333 -0.289 20.245 1.00 44.28 358 GLN A CA 1
ATOM 2706 C C . GLN A 1 358 ? -1.180 0.174 19.360 1.00 44.28 358 GLN A C 1
ATOM 2708 O O . GLN A 1 358 ? -1.317 1.201 18.664 1.00 44.28 358 GLN A O 1
#

Radius of gyration: 21.54 Å; chains: 1; bounding box: 55×44×58 Å

Secondary structure (DSSP, 8-state):
----EEEE-SSSSS--EEEE-S-B-TTHHHHTTPPPP--S-HHHHHHHHHHHHHHHHHH-EE--GGGTT--EESS--GGG---EEEEEEEE-SS-EEEEEEETTTTEEEE-TT--HHHHHHHTT--TT-EEEEEEEEHHHHHHHHTTHHHHHHHHHHHHHHHHHHHHHHHTTEEEEEES-----PPTTEEEEEEEEEEE-SSPPPPPPPPPPTTGGGGS-SS-BPPPPPPHHHHHHHHHHHHHTTS---EEE---GGGG-TT--HHHHHTS----SS--SSPBPHHHHHHHHHHHHHHHHHH-TTTTT--EEEEESSBTT--SEEEEEPTTS-EEEE-BTTBT-HHHHHHHHHHHHT-

Sequence (358 aa):
MLFDLDRQDVEGRLSRVHKVCCPVDPMRRYWAGAEPVVTSAPQLATRLVQLGRLLEWSYGYRAPRHLGQRLSRRAPSAGGLYPTETFLLVDTGAAWRVLYYHFIHQAFFAVPGTNAAAVAADLGLRPGEAAVLLVSALWRTVQRYGVRGYRYCLLDAAHVGWNLASVAQRCGFAASAQTGGLTALEDGEALVLSMVLRPGAHEVSVPRPPRPKGLEHLLPPAAEDTPLLNPVLRRVDTFHGRTLGGDRATLPLSDPACWGPGTGLESWADDRYSAKNFRETSVPVALLERAAQAARDAVAADGASAAGIGVHLIAVRVEGAPVGVGTLTDEGRLVWSGGPEWPSEAMARRVGAACQNQ

Foldseek 3Di:
DQPQFWCFPLPDPDRHTDGDPFRADQCCVFPPVFDFDDDPPVVVVLVQVQLLQLLCLLWAWDQAVVNPQDIATLFDADVSLLQKWKWKFADPVVGTFIWGQDRLVSGTTGDPPKPSRVLCVVVVHDHQKMKIFIKGLQSSQCSPVFLVSLVRSLVRSVSSLLSSCQLLVVQQWFKKKKADGIPDDDQSMARRIMIITHGHPDGHRRDHDDDRPPSVVVDDPDHDHDDDDRPRSVVSSVVRVVVRPDDMDIFGDFHPCLLDPPDDSCVSRPVDDDDPDDDPAADEVVVVVSVLSVVLRCLVRGVCVVVVHWDWDADQRYPPDDGFIFTQDSNSDTDTDDDCVPPDSVNSVVVVVVVSVD

pLDDT: mean 79.8, std 15.55, range [31.48, 98.38]

=== Feature glossary ===
Key to the feature types in this record:

Secondary structure (8-state, DSSP). Secondary structure is the local, repeating backbone conformation. DSSP classifies it into eight states by reading the hydrogen-bond network: three helix types (H, G, I), two β types (E, B), two non-regular types (T, S), and unstructured coil (-).

Backbone torsions (φ/ψ). Backbone dihedral angles. Every residue except chain termini has a φ (preceding-C → N → Cα → C) and a ψ (N → Cα → C → next-N). They are reported in degrees following the IUPAC sign convention. Secondary structure is essentially a statement about which (φ, ψ) basin each residue occupies.

Predicted aligned error. Predicted Aligned Error (PAE) is an AlphaFold confidence matrix: entry (i, j) is the expected error in the position of residue j, in ångströms, when the prediction is superimposed on the true structure at residue i. Low PAE within a block of residues means that block is internally rigid and well-predicted; high PAE between two blocks means their relative placement is uncertain even if each block individually is confident.

B-factor. B-factor (Debye–Waller factor) reflects atomic displacement in the crystal lattice. It is an experimental observable (units Å²), not a prediction; low values mean the atom is pinned down, high values mean it moves or is heterogeneous across the crystal.

Secondary structure (3-state, P-SEA). Three-state secondary structure (P-SEA) collapses the eight DSSP classes into helix (a), strand (b), and coil (c). P-SEA assigns these from Cα geometry alone — distances and angles — without requiring backbone oxygens, so it works on any Cα trace.

Sequence. Primary structure: the covalent order of the twenty standard amino acids along the backbone. Two proteins with the same sequence will (almost always) fold to the same structure; two with 30% identity often share a fold but not the details.

pLDDT. pLDDT is the predicted lDDT-Cα score: AlphaFold's confidence that the local environment of each residue (all inter-atomic distances within 15 Å) is correctly placed. It is a per-residue number between 0 and 100, with higher meaning more reliable.

InterPro / GO / CATH / organism. Functional annotations link the protein to curated databases. InterPro entries identify conserved domains and families by matching the sequence against member-database signatures (Pfam, PROSITE, CDD, …). Gene Ontology (GO) terms describe molecular function, biological process, and cellular component in a controlled vocabulary. CATH places the structure in a hierarchical fold classification (Class/Architecture/Topology/Homologous-superfamily). The organism is the source species.

Contact-map, Ramachandran, and PAE plots. Three diagnostic plots accompany the record. The Cα contact map visualizes the tertiary structure as a 2D adjacency matrix (8 Å cutoff, sequence-local contacts suppressed). The Ramachandran plot shows the distribution of backbone (φ, ψ) torsions, with points in the α and β basins reflecting secondary structure content. The PAE plot shows AlphaFold's inter-residue confidence as a color matrix.

mmCIF coordinates. The mmCIF table is the protein's shape written out atom by atom. For each backbone N, Cα, C, and carbonyl O, it records an (x, y, z) coordinate triple in Å plus the residue type, chain letter, and residue number.

Radius of gyration, Cα contacts, bounding box. Three whole-structure scalars: the radius of gyration (RMS distance of Cα from centroid, in Å), the count of Cα–Cα contacts (pairs closer than 8 Å and separated by more than four residues in sequence — i.e. tertiary, not local, contacts), and the bounding-box dimensions. Together they distinguish compact globular folds from extended fibres or disordered chains.

Foldseek 3Di. The Foldseek 3Di string encodes local tertiary geometry as a 20-letter alphabet — one character per residue — derived from the relative positions of nearby Cα atoms. Unlike the amino-acid sequence, 3Di is a direct function of the 3D structure, so two proteins with the same fold have similar 3Di strings even at low sequence identity.

Rendered structure images. Six rendered views show the 3D structure from the faces of a cube — i.e. along ±x, ±y, ±z. Rendering representation is drawn randomly per protein from cartoon (secondary-structure ribbons), sticks (backbone bonds), or molecular surface; coloring is either N→C rainbow (blue at the N-terminus through red at the C-terminus) or one color per chain.

Nearest PDB structures. The Foldseek neighbor list gives the closest experimentally determined structures in the PDB, ranked by structural alignment. TM-score near 1 means near-identical fold; near 0.3 means only rough topology match. This is how one finds what a novel AlphaFold prediction most resembles in the solved-structure universe.

Solvent-accessible surface area. SASA measures how much of the protein is reachable by solvent. It is computed by rolling a water-sized probe over the atomic surface and summing the exposed area (Å²). Per-residue SASA distinguishes core (buried, low SASA) from surface (exposed, high SASA) residues; total SASA is a whole-molecule size measure.